Protein AF-A0A371DJZ5-F1 (afdb_monomer)

Sequence (238 aa):
MPSLKDRRRSEEARGRKRRREERAEDSERRGQDEREEATVYARWTGYGAQHERPGGRKVQAHVYATETKPTSPLEEGRRIRILAMPAARRVAPDASIDHYNLYDPHVRGEVIRIIKTNEGWARATVINECRGNAVGVIDLDFPFLLGVTVSRRDAESSRETTNRSEDTPEGADEWKGTPGGLPCGGPRCKLEPRIDEGMTSFRTTPKKRRGQTTRESGDGQAEEGIYQLHYWMKYEGY

Secondary structure (DSSP, 8-state):
---HHHHHHHHHHHHHHHHHHHHHHHHHHHHHHHHH-EEEEEEEEEEEEEEE-TTS-EEEEEEEE--SPPSS-B-TT-EEEEEEEPTT----TT--GGGG--EEEEEEEEEEEEEE-GGGEEEEEEEE--TTSS--EEEEEEE--BTTTB-HHHHTT------------TT-------S------STT--------S---------PPPTT-------TTSHHHHHHHHHHHHHHS--

Mean predicted aligned error: 14.03 Å

Structure (mmCIF, N/CA/C/O backbone):
data_AF-A0A371DJZ5-F1
#
_entry.id   AF-A0A371DJZ5-F1
#
loop_
_atom_site.group_PDB
_atom_site.id
_atom_site.type_symbol
_atom_site.label_atom_id
_atom_site.label_alt_id
_atom_site.label_comp_id
_atom_site.label_asym_id
_atom_site.label_entity_id
_atom_site.label_seq_id
_atom_site.pdbx_PDB_ins_code
_atom_site.Cartn_x
_atom_site.Cartn_y
_atom_site.Cartn_z
_atom_site.occupancy
_atom_site.B_iso_or_equiv
_atom_site.auth_seq_id
_atom_site.auth_comp_id
_atom_site.auth_asym_id
_atom_site.auth_atom_id
_atom_site.pdbx_PDB_model_num
ATOM 1 N N . MET A 1 1 ? -6.404 -10.758 61.986 1.00 74.62 1 MET A N 1
ATOM 2 C CA . MET A 1 1 ? -5.433 -9.902 61.268 1.00 74.62 1 MET A CA 1
ATOM 3 C C . MET A 1 1 ? -4.653 -10.790 60.307 1.00 74.62 1 MET A C 1
ATOM 5 O O . MET A 1 1 ? -4.041 -11.735 60.789 1.00 74.62 1 MET A O 1
ATOM 9 N N . PRO A 1 2 ? -4.730 -10.572 58.984 1.00 72.38 2 PRO A N 1
ATOM 10 C CA . PRO A 1 2 ? -3.958 -11.356 58.019 1.00 72.38 2 PRO A CA 1
ATOM 11 C C . PRO A 1 2 ? -2.453 -11.203 58.274 1.00 72.38 2 PRO A C 1
ATOM 13 O O . PRO A 1 2 ? -1.997 -10.110 58.619 1.00 72.38 2 PRO A O 1
ATOM 16 N N . SER A 1 3 ? -1.682 -12.277 58.088 1.00 89.25 3 SER A N 1
ATOM 17 C CA . SER A 1 3 ? -0.226 -12.242 58.241 1.00 89.25 3 SER A CA 1
ATOM 18 C C . SER A 1 3 ? 0.404 -11.326 57.187 1.00 89.25 3 SER A C 1
ATOM 20 O O . SER A 1 3 ? -0.076 -11.235 56.055 1.00 89.25 3 SER A O 1
ATOM 22 N N . LEU A 1 4 ? 1.531 -10.683 57.511 1.00 87.19 4 LEU A N 1
ATOM 23 C CA . LEU A 1 4 ? 2.344 -9.943 56.531 1.00 87.19 4 LEU A CA 1
ATOM 24 C C . LEU A 1 4 ? 2.696 -10.807 55.304 1.00 87.19 4 LEU A C 1
ATOM 26 O O . LEU A 1 4 ? 2.766 -10.296 54.186 1.00 87.19 4 LEU A O 1
ATOM 30 N N . LYS A 1 5 ? 2.848 -12.126 55.494 1.00 88.19 5 LYS A N 1
ATOM 31 C CA . LYS A 1 5 ? 3.077 -13.083 54.401 1.00 88.19 5 LYS A CA 1
ATOM 32 C C . LYS A 1 5 ? 1.864 -13.212 53.470 1.00 88.19 5 LYS A C 1
ATOM 34 O O . LYS A 1 5 ? 2.048 -13.311 52.257 1.00 88.19 5 LYS A O 1
ATOM 39 N N . ASP A 1 6 ? 0.649 -13.148 54.012 1.00 89.69 6 ASP A N 1
ATOM 40 C CA . ASP A 1 6 ? -0.592 -13.246 53.232 1.00 89.69 6 ASP A CA 1
ATOM 41 C C . ASP A 1 6 ? -0.819 -11.986 52.392 1.00 89.69 6 ASP A C 1
ATOM 43 O O . ASP A 1 6 ? -1.205 -12.075 51.224 1.00 89.69 6 ASP A O 1
ATOM 47 N N . ARG A 1 7 ? -0.500 -10.806 52.946 1.00 87.81 7 ARG A N 1
ATOM 48 C CA . ARG A 1 7 ? -0.585 -9.529 52.214 1.00 87.81 7 ARG A CA 1
ATOM 49 C C . ARG A 1 7 ? 0.370 -9.514 51.020 1.00 87.81 7 ARG A C 1
ATOM 51 O O . ARG A 1 7 ? -0.061 -9.215 49.909 1.00 87.81 7 ARG A O 1
ATOM 58 N N . ARG A 1 8 ? 1.620 -9.949 51.220 1.00 88.12 8 ARG A N 1
ATOM 59 C CA . ARG A 1 8 ? 2.628 -10.011 50.151 1.00 88.12 8 ARG A CA 1
ATOM 60 C C . ARG A 1 8 ? 2.241 -10.988 49.034 1.00 88.12 8 ARG A C 1
ATOM 62 O O . ARG A 1 8 ? 2.328 -10.635 47.862 1.00 88.12 8 ARG A O 1
ATOM 69 N N . ARG A 1 9 ? 1.733 -12.183 49.371 1.00 88.62 9 ARG A N 1
ATOM 70 C CA . ARG A 1 9 ? 1.222 -13.138 48.365 1.00 88.62 9 ARG A CA 1
ATOM 71 C C . ARG A 1 9 ? 0.036 -12.582 47.578 1.00 88.62 9 ARG A C 1
ATOM 73 O O . ARG A 1 9 ? -0.039 -12.789 46.369 1.00 88.62 9 ARG A O 1
ATOM 80 N N . SER A 1 10 ? -0.879 -11.874 48.241 1.00 89.81 10 SER A N 1
ATOM 81 C CA . SER A 1 10 ? -2.029 -11.252 47.577 1.00 89.81 10 SER A CA 1
ATOM 82 C C . SER A 1 10 ? -1.607 -10.146 46.603 1.00 89.81 10 SER A C 1
ATOM 84 O O . SER A 1 10 ? -2.168 -10.045 45.512 1.00 89.81 10 SER A O 1
ATOM 86 N N . GLU A 1 11 ? -0.629 -9.316 46.964 1.00 90.75 11 GLU A N 1
ATOM 87 C CA . GLU A 1 11 ? -0.106 -8.265 46.080 1.00 90.75 11 GLU A CA 1
ATOM 88 C C . GLU A 1 11 ? 0.631 -8.848 44.870 1.00 90.75 11 GLU A C 1
ATOM 90 O O . GLU A 1 11 ? 0.376 -8.437 43.737 1.00 90.75 11 GLU A O 1
ATOM 95 N N . GLU A 1 12 ? 1.464 -9.871 45.078 1.00 92.38 12 GLU A N 1
ATOM 96 C CA . GLU A 1 12 ? 2.155 -10.569 43.989 1.00 92.38 12 GLU A CA 1
ATOM 97 C C . GLU A 1 12 ? 1.168 -11.246 43.022 1.00 92.38 12 GLU A C 1
ATOM 99 O O . GLU A 1 12 ? 1.342 -11.170 41.802 1.00 92.38 12 GLU A O 1
ATOM 104 N N . ALA A 1 13 ? 0.095 -11.857 43.537 1.00 90.12 13 ALA A N 1
ATOM 105 C CA . ALA A 1 13 ? -0.954 -12.456 42.713 1.00 90.12 13 ALA A CA 1
ATOM 106 C C . ALA A 1 13 ? -1.704 -11.407 41.872 1.00 90.12 13 ALA A C 1
ATOM 108 O O . ALA A 1 13 ? -1.925 -11.620 40.677 1.00 90.12 13 ALA A O 1
ATOM 109 N N . ARG A 1 14 ? -2.039 -10.248 42.459 1.00 91.69 14 ARG A N 1
ATOM 110 C CA . ARG A 1 14 ? -2.674 -9.127 41.739 1.00 91.69 14 ARG A CA 1
ATOM 111 C C . ARG A 1 14 ? -1.756 -8.550 40.662 1.00 91.69 14 ARG A C 1
ATOM 113 O O . ARG A 1 14 ? -2.208 -8.325 39.542 1.00 91.69 14 ARG A O 1
ATOM 120 N N . GLY A 1 15 ? -0.468 -8.377 40.963 1.00 93.88 15 GLY A N 1
ATOM 121 C CA . GLY A 1 15 ? 0.520 -7.892 39.997 1.00 93.88 15 GLY A CA 1
ATOM 122 C C . GLY A 1 15 ? 0.702 -8.840 38.807 1.00 93.88 15 GLY A C 1
ATOM 123 O O . GLY A 1 15 ? 0.749 -8.395 37.661 1.00 93.88 15 GLY A O 1
ATOM 124 N N . ARG A 1 16 ? 0.742 -10.157 39.054 1.00 92.69 16 ARG A N 1
ATOM 125 C CA . ARG A 1 16 ? 0.807 -11.169 37.984 1.00 92.69 16 ARG A CA 1
ATOM 126 C C . ARG A 1 16 ? -0.455 -11.188 37.126 1.00 92.69 16 ARG A C 1
ATOM 128 O O . ARG A 1 16 ? -0.336 -11.302 35.909 1.00 92.69 16 ARG A O 1
ATOM 135 N N . LYS A 1 17 ? -1.638 -11.058 37.739 1.00 93.88 17 LYS A N 1
ATOM 136 C CA . LYS A 1 17 ? -2.914 -10.993 37.014 1.00 93.88 17 LYS A CA 1
ATOM 137 C C . LYS A 1 17 ? -2.951 -9.789 36.069 1.00 93.88 17 LYS A C 1
ATOM 139 O O . LYS A 1 17 ? -3.144 -9.985 34.875 1.00 93.88 17 LYS A O 1
ATOM 144 N N . ARG A 1 18 ? -2.628 -8.593 36.571 1.00 93.50 18 ARG A N 1
ATOM 145 C CA . ARG A 1 18 ? -2.614 -7.358 35.772 1.00 93.50 18 ARG A CA 1
ATOM 146 C C . ARG A 1 18 ? -1.658 -7.434 34.576 1.00 93.50 18 ARG A C 1
ATOM 148 O O . ARG A 1 18 ? -2.049 -7.130 33.460 1.00 93.50 18 ARG A O 1
ATOM 155 N N . ARG A 1 19 ? -0.430 -7.933 34.776 1.00 94.69 19 ARG A N 1
ATOM 156 C CA . ARG A 1 19 ? 0.536 -8.122 33.672 1.00 94.69 19 ARG A CA 1
ATOM 157 C C . ARG A 1 19 ? 0.059 -9.123 32.617 1.00 94.69 19 ARG A C 1
ATOM 159 O O . ARG A 1 19 ? 0.465 -9.028 31.462 1.00 94.69 19 ARG A O 1
ATOM 166 N N . ARG A 1 20 ? -0.734 -10.127 33.010 1.00 91.75 20 ARG A N 1
ATOM 167 C CA . ARG A 1 20 ? -1.299 -11.111 32.079 1.00 91.75 20 ARG A CA 1
ATOM 168 C C . ARG A 1 20 ? -2.438 -10.505 31.261 1.00 91.75 20 ARG A C 1
ATOM 170 O O . ARG A 1 20 ? -2.494 -10.776 30.070 1.00 91.75 20 ARG A O 1
ATOM 177 N N . GLU A 1 21 ? -3.286 -9.692 31.887 1.00 91.94 21 GLU A N 1
ATOM 178 C CA . GLU A 1 21 ? -4.360 -8.944 31.219 1.00 91.94 21 GLU A CA 1
ATOM 179 C C . GLU A 1 21 ? -3.779 -7.928 30.222 1.00 91.94 21 GLU A C 1
ATOM 181 O O . GLU A 1 21 ? -4.109 -7.995 29.045 1.00 91.94 21 GLU A O 1
ATOM 186 N N . GLU A 1 22 ? -2.791 -7.120 30.626 1.00 91.62 22 GLU A N 1
ATOM 187 C CA . GLU A 1 22 ? -2.114 -6.158 29.733 1.00 91.62 22 GLU A CA 1
ATOM 188 C C . GLU A 1 22 ? -1.452 -6.842 28.518 1.00 91.62 22 GLU A C 1
ATOM 190 O O . GLU A 1 22 ? -1.511 -6.339 27.398 1.00 91.62 22 GLU A O 1
ATOM 195 N N . ARG A 1 23 ? -0.842 -8.025 28.705 1.00 87.56 23 ARG A N 1
ATOM 196 C CA . ARG A 1 23 ? -0.280 -8.808 27.587 1.00 87.56 23 ARG A CA 1
ATOM 197 C C . ARG A 1 23 ? -1.349 -9.399 26.669 1.00 87.56 23 ARG A C 1
ATOM 199 O O . ARG A 1 23 ? -1.080 -9.552 25.481 1.00 87.56 23 ARG A O 1
ATOM 206 N N . ALA A 1 24 ? -2.505 -9.783 27.208 1.00 80.69 24 ALA A N 1
ATOM 207 C CA . ALA A 1 24 ? -3.609 -10.302 26.406 1.00 80.69 24 ALA A CA 1
ATOM 208 C C . ALA A 1 24 ? -4.203 -9.190 25.534 1.00 80.69 24 ALA A C 1
ATOM 210 O O . ALA A 1 24 ? -4.342 -9.384 24.331 1.00 80.69 24 ALA A O 1
ATOM 211 N N . GLU A 1 25 ? -4.424 -8.005 26.107 1.00 84.62 25 GLU A N 1
ATOM 212 C CA . GLU A 1 25 ? -4.910 -6.828 25.378 1.00 84.62 25 GLU A CA 1
ATOM 213 C C . GLU A 1 25 ? -3.932 -6.380 24.277 1.00 84.62 25 GLU A C 1
ATOM 215 O O . GLU A 1 25 ? -4.356 -6.105 23.155 1.00 84.62 25 GLU A O 1
ATOM 220 N N . ASP A 1 26 ? -2.618 -6.357 24.546 1.00 75.75 26 ASP A N 1
ATOM 221 C CA . ASP A 1 26 ? -1.607 -6.047 23.518 1.00 75.75 26 ASP A CA 1
ATOM 222 C C . ASP A 1 26 ? -1.590 -7.105 22.398 1.00 75.75 26 ASP A C 1
ATOM 224 O O . ASP A 1 26 ? -1.467 -6.777 21.219 1.00 75.75 26 ASP A O 1
ATOM 228 N N . SER A 1 27 ? -1.770 -8.385 22.738 1.00 72.38 27 SER A N 1
ATOM 229 C CA . SER A 1 27 ? -1.855 -9.462 21.745 1.00 72.38 27 SER A CA 1
ATOM 230 C C . SER A 1 27 ? -3.118 -9.368 20.883 1.00 72.38 27 SER A C 1
ATOM 232 O O . SER A 1 27 ? -3.048 -9.633 19.684 1.00 72.38 27 SER A O 1
ATOM 234 N N . GLU A 1 28 ? -4.261 -9.007 21.468 1.00 68.81 28 GLU A N 1
ATOM 235 C CA . GLU A 1 28 ? -5.519 -8.818 20.738 1.00 68.81 28 GLU A CA 1
ATOM 236 C C . GLU A 1 28 ? -5.446 -7.606 19.806 1.00 68.81 28 GLU A C 1
ATOM 238 O O . GLU A 1 28 ? -5.824 -7.719 18.640 1.00 68.81 28 GLU A O 1
ATOM 243 N N . ARG A 1 29 ? -4.864 -6.491 20.271 1.00 67.38 29 ARG A N 1
ATOM 244 C CA . ARG A 1 29 ? -4.591 -5.312 19.435 1.00 67.38 29 ARG A CA 1
ATOM 245 C C . ARG A 1 29 ? -3.679 -5.647 18.258 1.00 67.38 29 ARG A C 1
ATOM 247 O O . ARG A 1 29 ? -4.028 -5.363 17.120 1.00 67.38 29 ARG A O 1
ATOM 254 N N . ARG A 1 30 ? -2.567 -6.352 18.495 1.00 59.31 30 ARG A N 1
ATOM 255 C CA . ARG A 1 30 ? -1.665 -6.794 17.411 1.00 59.31 30 ARG A CA 1
ATOM 256 C C . ARG A 1 30 ? -2.346 -7.724 16.405 1.00 59.31 30 ARG A C 1
ATOM 258 O O . ARG A 1 30 ? -2.001 -7.686 15.227 1.00 59.31 30 ARG A O 1
ATOM 265 N N . GLY A 1 31 ? -3.281 -8.559 16.860 1.00 58.78 31 GLY A N 1
ATOM 266 C CA . GLY A 1 31 ? -4.069 -9.437 15.995 1.00 58.78 31 GLY A CA 1
ATOM 267 C C . GLY A 1 31 ? -5.124 -8.695 15.168 1.00 58.78 31 GLY A C 1
ATOM 268 O O . GLY A 1 31 ? -5.447 -9.139 14.066 1.00 58.78 31 GLY A O 1
ATOM 269 N N . GLN A 1 32 ? -5.643 -7.568 15.667 1.00 59.16 32 GLN A N 1
ATOM 270 C CA . GLN A 1 32 ? -6.504 -6.663 14.899 1.00 59.16 32 GLN A CA 1
ATOM 271 C C . GLN A 1 32 ? -5.691 -5.883 13.859 1.00 59.16 32 GLN A C 1
ATOM 273 O O . GLN A 1 32 ? -6.060 -5.913 12.689 1.00 59.16 32 GLN A O 1
ATOM 278 N N . ASP A 1 33 ? -4.523 -5.348 14.224 1.00 56.41 33 ASP A N 1
ATOM 279 C CA . ASP A 1 33 ? -3.623 -4.642 13.297 1.00 56.41 33 ASP A CA 1
ATOM 280 C C . ASP A 1 33 ? -3.183 -5.514 12.101 1.00 56.41 33 ASP A C 1
ATOM 282 O O . ASP A 1 33 ? -3.015 -5.022 10.987 1.00 56.41 33 ASP A O 1
ATOM 286 N N . GLU A 1 34 ? -2.992 -6.827 12.293 1.00 54.34 34 GLU A N 1
ATOM 287 C CA . GLU A 1 34 ? -2.676 -7.758 11.191 1.00 54.34 34 GLU A CA 1
ATOM 288 C C . GLU A 1 34 ? -3.868 -8.035 10.265 1.00 54.34 34 GLU A C 1
ATOM 290 O O . GLU A 1 34 ? -3.670 -8.386 9.104 1.00 54.34 34 GLU A O 1
ATOM 295 N N . ARG A 1 35 ? -5.101 -7.858 10.749 1.00 57.09 35 ARG A N 1
ATOM 296 C CA . ARG A 1 35 ? -6.320 -7.933 9.927 1.00 57.09 35 ARG A CA 1
ATOM 297 C C . ARG A 1 35 ? -6.632 -6.609 9.221 1.00 57.09 35 ARG A C 1
ATOM 299 O O . ARG A 1 35 ? -7.492 -6.588 8.344 1.00 57.09 35 ARG A O 1
ATOM 306 N N . GLU A 1 36 ? -5.932 -5.534 9.579 1.00 75.12 36 GLU A N 1
ATOM 307 C CA . GLU A 1 36 ? -6.097 -4.193 9.009 1.00 75.12 36 GLU A CA 1
ATOM 308 C C . GLU A 1 36 ? -5.111 -3.872 7.873 1.00 75.12 36 GLU A C 1
ATOM 310 O O . GLU A 1 36 ? -5.308 -2.877 7.170 1.00 75.12 36 GLU A O 1
ATOM 315 N N . GLU A 1 37 ? -4.085 -4.704 7.645 1.00 92.50 37 GLU A N 1
ATOM 316 C CA . GLU A 1 37 ? -3.160 -4.536 6.516 1.00 92.50 37 GLU A CA 1
ATOM 317 C C . GLU A 1 37 ? -3.837 -4.954 5.199 1.00 92.50 37 GLU A C 1
ATOM 319 O O . GLU A 1 37 ? -4.167 -6.124 4.985 1.00 92.50 37 GLU A O 1
ATOM 324 N N . ALA A 1 38 ? -4.028 -4.007 4.278 1.00 95.06 38 ALA A N 1
ATOM 325 C CA . ALA A 1 38 ? -4.549 -4.319 2.951 1.00 95.06 38 ALA A CA 1
ATOM 326 C C . ALA A 1 38 ? -3.426 -4.843 2.042 1.00 95.06 38 ALA A C 1
ATOM 328 O O . ALA A 1 38 ? -2.386 -4.208 1.873 1.00 95.06 38 ALA A O 1
ATOM 329 N N . THR A 1 39 ? -3.636 -5.994 1.408 1.00 95.44 39 THR A N 1
ATOM 330 C CA . THR A 1 39 ? -2.725 -6.500 0.378 1.00 95.44 39 THR A CA 1
ATOM 331 C C . THR A 1 39 ? -3.154 -5.970 -0.984 1.00 95.44 39 THR A C 1
ATOM 333 O O . THR A 1 39 ? -4.321 -6.085 -1.368 1.00 95.44 39 THR A O 1
ATOM 336 N N . VAL A 1 40 ? -2.199 -5.396 -1.713 1.00 95.81 40 VAL A N 1
ATOM 337 C CA . VAL A 1 40 ? -2.386 -4.855 -3.059 1.00 95.81 40 VAL A CA 1
ATOM 338 C C . VAL A 1 40 ? -1.489 -5.611 -4.030 1.00 95.81 40 VAL A C 1
ATOM 340 O O . VAL A 1 40 ? -0.272 -5.654 -3.853 1.00 95.81 40 VAL A O 1
ATOM 343 N N . TYR A 1 41 ? -2.076 -6.170 -5.083 1.00 93.81 41 TYR A N 1
ATOM 344 C CA . TYR A 1 41 ? -1.330 -6.786 -6.176 1.00 93.81 41 TYR A CA 1
ATOM 345 C C . TYR A 1 41 ? -1.099 -5.736 -7.251 1.00 93.81 41 TYR A C 1
ATOM 347 O O . TYR A 1 41 ? -2.056 -5.277 -7.864 1.00 93.81 41 TYR A O 1
ATOM 355 N N . ALA A 1 42 ? 0.136 -5.301 -7.469 1.00 94.25 42 ALA A N 1
ATOM 356 C CA . ALA A 1 42 ? 0.409 -4.176 -8.364 1.00 94.25 42 ALA A CA 1
ATOM 357 C C . ALA A 1 42 ? 1.619 -4.437 -9.254 1.00 94.25 42 ALA A C 1
ATOM 359 O O . ALA A 1 42 ? 2.572 -5.091 -8.848 1.00 94.25 42 ALA A O 1
ATOM 360 N N . ARG A 1 43 ? 1.616 -3.902 -10.471 1.00 93.12 43 ARG A N 1
ATOM 361 C CA . ARG A 1 43 ? 2.802 -3.889 -11.333 1.00 93.12 43 ARG A CA 1
ATOM 362 C C . ARG A 1 43 ? 3.593 -2.615 -11.081 1.00 93.12 43 ARG A C 1
ATOM 364 O O . ARG A 1 43 ? 3.004 -1.550 -10.932 1.00 93.12 43 ARG A O 1
ATOM 371 N N . TRP A 1 44 ? 4.914 -2.708 -11.057 1.00 92.88 44 TRP A N 1
ATOM 372 C CA . TRP A 1 44 ? 5.758 -1.517 -11.096 1.00 92.88 44 TRP A CA 1
ATOM 373 C C . TRP A 1 44 ? 5.716 -0.914 -12.503 1.00 92.88 44 TRP A C 1
ATOM 375 O O . TRP A 1 44 ? 5.867 -1.641 -13.486 1.00 92.88 44 TRP A O 1
ATOM 385 N N . THR A 1 45 ? 5.492 0.393 -12.602 1.00 91.19 45 THR A N 1
ATOM 386 C CA . THR A 1 45 ? 5.381 1.111 -13.883 1.00 91.19 45 THR A CA 1
ATOM 387 C C . THR A 1 45 ? 6.540 2.069 -14.130 1.00 91.19 45 THR A C 1
ATOM 389 O O . THR A 1 45 ? 6.755 2.472 -15.269 1.00 91.19 45 THR A O 1
ATOM 392 N N . GLY A 1 46 ? 7.316 2.406 -13.098 1.00 92.50 46 GLY A N 1
ATOM 393 C CA . GLY A 1 46 ? 8.496 3.248 -13.237 1.00 92.50 46 GLY A CA 1
ATOM 394 C C . GLY A 1 46 ? 8.787 4.087 -12.000 1.00 92.50 46 GLY A C 1
ATOM 395 O O . GLY A 1 46 ? 8.459 3.726 -10.866 1.00 92.50 46 GLY A O 1
ATOM 396 N N . TYR A 1 47 ? 9.425 5.228 -12.226 1.00 92.69 47 TYR A N 1
ATOM 397 C CA . TYR A 1 47 ? 9.765 6.184 -11.182 1.00 92.69 47 TYR A CA 1
ATOM 398 C C . TYR A 1 47 ? 8.867 7.416 -11.256 1.00 92.69 47 TYR A C 1
ATOM 400 O O . TYR A 1 47 ? 8.560 7.914 -12.335 1.00 92.69 47 TYR A O 1
ATOM 408 N N . GLY A 1 48 ? 8.453 7.900 -10.091 1.00 91.00 48 GLY A N 1
ATOM 409 C CA . GLY A 1 48 ? 7.552 9.031 -9.934 1.00 91.00 48 GLY A CA 1
ATOM 410 C C . GLY A 1 48 ? 8.290 10.317 -9.587 1.00 91.00 48 GLY A C 1
ATOM 411 O O . GLY A 1 48 ? 9.517 10.417 -9.676 1.00 91.00 48 GLY A O 1
ATOM 412 N N . ALA A 1 49 ? 7.512 11.304 -9.144 1.00 88.06 49 ALA A N 1
ATOM 413 C CA . ALA A 1 49 ? 8.044 12.569 -8.659 1.00 88.06 49 ALA A CA 1
ATOM 414 C C . ALA A 1 49 ? 8.958 12.363 -7.438 1.00 88.06 49 ALA A C 1
ATOM 416 O O . ALA A 1 49 ? 8.891 11.351 -6.733 1.00 88.06 49 ALA A O 1
ATOM 417 N N . GLN A 1 50 ? 9.819 13.346 -7.178 1.00 88.31 50 GLN A N 1
ATOM 418 C CA . GLN A 1 50 ? 10.556 13.392 -5.922 1.00 88.31 50 GLN A CA 1
ATOM 419 C C . GLN A 1 50 ? 9.599 13.741 -4.781 1.00 88.31 50 GLN A C 1
ATOM 421 O O . GLN A 1 50 ? 8.817 14.683 -4.880 1.00 88.31 50 GLN A O 1
ATOM 426 N N . HIS A 1 51 ? 9.708 13.002 -3.683 1.00 84.62 51 HIS A N 1
ATOM 427 C CA . HIS A 1 51 ? 8.989 13.247 -2.440 1.00 84.62 51 HIS A CA 1
ATOM 428 C C . HIS A 1 51 ? 9.976 13.581 -1.329 1.00 84.62 51 HIS A C 1
ATOM 430 O O . HIS A 1 51 ? 11.089 13.054 -1.287 1.00 84.62 51 HIS A O 1
ATOM 436 N N . GLU A 1 52 ? 9.571 14.444 -0.408 1.00 81.88 52 GLU A N 1
ATOM 437 C CA . GLU A 1 52 ? 10.355 14.774 0.778 1.00 81.88 52 GLU A CA 1
ATOM 438 C C . GLU A 1 52 ? 9.910 13.879 1.938 1.00 81.88 52 GLU A C 1
ATOM 440 O O . GLU A 1 52 ? 8.744 13.890 2.332 1.00 81.88 52 GLU A O 1
ATOM 445 N N . ARG A 1 53 ? 10.822 13.057 2.473 1.00 73.88 53 ARG A N 1
ATOM 446 C CA . ARG A 1 53 ? 10.524 12.264 3.675 1.00 73.88 53 ARG A CA 1
ATOM 447 C C . ARG A 1 53 ? 10.479 13.162 4.919 1.00 73.88 53 ARG A C 1
ATOM 449 O O . ARG A 1 53 ? 11.167 14.186 4.945 1.00 73.88 53 ARG A O 1
ATOM 456 N N . PRO A 1 54 ? 9.808 12.726 6.003 1.00 66.94 54 PRO A N 1
ATOM 457 C CA . PRO A 1 54 ? 10.036 13.292 7.331 1.00 66.94 54 PRO A CA 1
ATOM 458 C C . PRO A 1 54 ? 11.545 13.300 7.639 1.00 66.94 54 PRO A C 1
ATOM 460 O O . PRO A 1 54 ? 12.181 12.246 7.663 1.00 66.94 54 PRO A O 1
ATOM 463 N N . GLY A 1 55 ? 12.132 14.492 7.781 1.00 77.56 55 GLY A N 1
ATOM 464 C CA . GLY A 1 55 ? 13.585 14.695 7.888 1.00 77.56 55 GLY A CA 1
ATOM 465 C C . GLY A 1 55 ? 14.254 15.350 6.670 1.00 77.56 55 GLY A C 1
ATOM 466 O O . GLY A 1 55 ? 15.474 15.480 6.654 1.00 77.56 55 GLY A O 1
ATOM 467 N N . GLY A 1 56 ? 13.493 15.758 5.651 1.00 81.69 56 GLY A N 1
ATOM 468 C CA . GLY A 1 56 ? 13.964 16.630 4.566 1.00 81.69 56 GLY A CA 1
ATOM 469 C C . GLY A 1 56 ? 14.711 15.936 3.427 1.00 81.69 56 GLY A C 1
ATOM 470 O O . GLY A 1 56 ? 15.102 16.561 2.440 1.00 81.69 56 GLY A O 1
ATOM 471 N N . ARG A 1 57 ? 14.922 14.618 3.518 1.00 83.00 57 ARG A N 1
ATOM 472 C CA . ARG A 1 57 ? 15.590 13.863 2.454 1.00 83.00 57 ARG A CA 1
ATOM 473 C C . ARG A 1 57 ? 14.635 13.664 1.280 1.00 83.00 57 ARG A C 1
ATOM 475 O O . ARG A 1 57 ? 13.635 12.956 1.407 1.00 83.00 57 ARG A O 1
ATOM 482 N N . LYS A 1 58 ? 14.999 14.223 0.123 1.00 84.94 58 LYS A N 1
ATOM 483 C CA . LYS A 1 58 ? 14.333 13.945 -1.153 1.00 84.94 58 LYS A CA 1
ATOM 484 C C . LYS A 1 58 ? 14.587 12.499 -1.574 1.00 84.94 58 LYS A C 1
ATOM 486 O O . LYS A 1 58 ? 15.730 12.037 -1.580 1.00 84.94 58 LYS A O 1
ATOM 491 N N . VAL A 1 59 ? 13.522 11.788 -1.915 1.00 86.31 59 VAL A N 1
ATOM 492 C CA . VAL A 1 59 ? 13.556 10.420 -2.434 1.00 86.31 59 VAL A CA 1
ATOM 493 C C . VAL A 1 59 ? 12.683 10.324 -3.674 1.00 86.31 59 VAL A C 1
ATOM 495 O O . VAL A 1 59 ? 11.622 10.937 -3.742 1.00 86.31 59 VAL A O 1
ATOM 498 N N . GLN A 1 60 ? 13.126 9.561 -4.666 1.00 86.69 60 GLN A N 1
ATOM 499 C CA . GLN A 1 60 ? 12.319 9.282 -5.848 1.00 86.69 60 GLN A CA 1
ATOM 500 C C . GLN A 1 60 ? 11.254 8.241 -5.493 1.00 86.69 60 GLN A C 1
ATOM 502 O O . GLN A 1 60 ? 11.586 7.203 -4.910 1.00 86.69 60 GLN A O 1
ATOM 507 N N . ALA A 1 61 ? 9.984 8.518 -5.802 1.00 91.81 61 ALA A N 1
ATOM 508 C CA . ALA A 1 61 ? 8.940 7.523 -5.595 1.00 91.81 61 ALA A CA 1
ATOM 509 C C . ALA A 1 61 ? 9.049 6.392 -6.616 1.00 91.81 61 ALA A C 1
ATOM 511 O O . ALA A 1 61 ? 9.364 6.622 -7.783 1.00 91.81 61 ALA A O 1
ATOM 512 N N . HIS A 1 62 ? 8.744 5.170 -6.189 1.00 94.62 62 HIS A N 1
ATOM 513 C CA . HIS A 1 62 ? 8.417 4.104 -7.132 1.00 94.62 62 HIS A CA 1
ATOM 514 C C . HIS A 1 62 ? 6.930 4.192 -7.457 1.00 94.62 62 HIS A C 1
ATOM 516 O O . HIS A 1 62 ? 6.117 4.343 -6.547 1.00 94.62 62 HIS A O 1
ATOM 522 N N . VAL A 1 63 ? 6.581 4.086 -8.736 1.00 95.44 63 VAL A N 1
ATOM 523 C CA . VAL A 1 63 ? 5.185 4.068 -9.170 1.00 95.44 63 VAL A CA 1
ATOM 524 C C . VAL A 1 63 ? 4.764 2.631 -9.399 1.00 95.44 63 VAL A C 1
ATOM 526 O O . VAL A 1 63 ? 5.433 1.870 -10.103 1.00 95.44 63 VAL A O 1
ATOM 529 N N . TYR A 1 64 ? 3.657 2.262 -8.775 1.00 95.69 64 TYR A N 1
ATOM 530 C CA . TYR A 1 64 ? 2.976 1.002 -8.996 1.00 95.69 64 TYR A CA 1
ATOM 531 C C . TYR A 1 64 ? 1.574 1.288 -9.514 1.00 95.69 64 TYR A C 1
ATOM 533 O O . TYR A 1 64 ? 0.967 2.282 -9.138 1.00 95.69 64 TYR A O 1
ATOM 541 N N . ALA A 1 65 ? 1.045 0.400 -10.344 1.00 94.31 65 ALA A N 1
ATOM 542 C CA . ALA A 1 65 ? -0.329 0.467 -10.815 1.00 94.31 65 ALA A CA 1
ATOM 543 C C . ALA A 1 65 ? -1.028 -0.872 -10.595 1.00 94.31 65 ALA A C 1
ATOM 545 O O . ALA A 1 65 ? -0.428 -1.939 -10.761 1.00 94.31 65 ALA A O 1
ATOM 546 N N . THR A 1 66 ? -2.307 -0.830 -10.250 1.00 93.75 66 THR A N 1
ATOM 547 C CA . THR A 1 66 ? -3.149 -2.016 -10.126 1.00 93.75 66 THR A CA 1
ATOM 548 C C . THR A 1 66 ? -4.530 -1.764 -10.701 1.00 93.75 66 THR A C 1
ATOM 550 O O . THR A 1 66 ? -5.093 -0.695 -10.527 1.00 93.75 66 THR A O 1
ATOM 553 N N . GLU A 1 67 ? -5.083 -2.774 -11.360 1.00 91.31 67 GLU A N 1
ATOM 554 C CA . GLU A 1 67 ? -6.502 -2.838 -11.739 1.00 91.31 67 GLU A CA 1
ATOM 555 C C . GLU A 1 67 ? -7.263 -3.830 -10.848 1.00 91.31 67 GLU A C 1
ATOM 557 O O . GLU A 1 67 ? -8.483 -3.958 -10.926 1.00 91.31 67 GLU A O 1
ATOM 562 N N . THR A 1 68 ? -6.542 -4.546 -9.980 1.00 90.50 68 THR A N 1
ATOM 563 C CA . THR A 1 68 ? -7.121 -5.549 -9.091 1.00 90.50 68 THR A CA 1
ATOM 564 C C . THR A 1 68 ? -7.625 -4.899 -7.814 1.00 90.50 68 THR A C 1
ATOM 566 O O . THR A 1 68 ? -7.017 -3.972 -7.275 1.00 90.50 68 THR A O 1
ATOM 569 N N . LYS A 1 69 ? -8.733 -5.424 -7.293 1.00 94.25 69 LYS A N 1
ATOM 570 C CA . LYS A 1 69 ? -9.271 -4.994 -6.008 1.00 94.25 69 LYS A CA 1
ATOM 571 C C . LYS A 1 69 ? -8.282 -5.351 -4.879 1.00 94.25 69 LYS A C 1
ATOM 573 O O . LYS A 1 69 ? -7.919 -6.523 -4.762 1.00 94.25 69 LYS A O 1
ATOM 578 N N . PRO A 1 70 ? -7.898 -4.395 -4.013 1.00 95.50 70 PRO A N 1
ATOM 579 C CA . PRO A 1 70 ? -7.190 -4.698 -2.771 1.00 95.50 70 PRO A CA 1
ATOM 580 C C . PRO A 1 70 ? -7.989 -5.655 -1.873 1.00 95.50 70 PRO A C 1
ATOM 582 O O . PRO A 1 70 ? -9.219 -5.709 -1.945 1.00 95.50 70 PRO A O 1
ATOM 585 N N . THR A 1 71 ? -7.326 -6.372 -0.962 1.00 94.69 71 THR A N 1
ATOM 586 C CA . THR A 1 71 ? -8.041 -7.264 -0.021 1.00 94.69 71 THR A CA 1
ATOM 587 C C . THR A 1 71 ? -9.028 -6.514 0.878 1.00 94.69 71 THR A C 1
ATOM 589 O O . THR A 1 71 ? -10.058 -7.072 1.249 1.00 94.69 71 THR A O 1
ATOM 592 N N . SER A 1 72 ? -8.743 -5.239 1.158 1.00 94.44 72 SER A N 1
ATOM 593 C CA . SER A 1 72 ? -9.601 -4.304 1.891 1.00 94.44 72 SER A CA 1
ATOM 594 C C . SER A 1 72 ? -9.525 -2.916 1.241 1.00 94.44 72 SER A C 1
ATOM 596 O O . SER A 1 72 ? -8.439 -2.545 0.793 1.00 94.44 72 SER A O 1
ATOM 598 N N . PRO A 1 73 ? -10.619 -2.126 1.200 1.00 95.62 73 PRO A N 1
ATOM 599 C CA . PRO A 1 73 ? -10.577 -0.763 0.673 1.00 95.62 73 PRO A CA 1
ATOM 600 C C . PRO A 1 73 ? -9.504 0.092 1.362 1.00 95.62 73 PRO A C 1
ATOM 602 O O . PRO A 1 73 ? -9.312 0.007 2.580 1.00 95.62 73 PRO A O 1
ATOM 605 N N . LEU A 1 74 ? -8.817 0.910 0.569 1.00 95.69 74 LEU A N 1
ATOM 606 C CA . LEU A 1 74 ? -7.752 1.792 1.023 1.00 95.69 74 LEU A CA 1
ATOM 607 C C . LEU A 1 74 ? -8.330 3.020 1.727 1.00 95.69 74 LEU A C 1
ATOM 609 O O . LEU A 1 74 ? -9.363 3.552 1.318 1.00 95.69 74 LEU A O 1
ATOM 613 N N . GLU A 1 75 ? -7.636 3.461 2.768 1.00 94.75 75 GLU A N 1
ATOM 614 C CA . GLU A 1 75 ? -7.882 4.730 3.450 1.00 94.75 75 GLU A CA 1
ATOM 615 C C . GLU A 1 75 ? -6.568 5.328 3.961 1.00 94.75 75 GLU A C 1
ATOM 617 O O . GLU A 1 75 ? -5.594 4.599 4.151 1.00 94.75 75 GLU A O 1
ATOM 622 N N . GLU A 1 76 ? -6.516 6.641 4.152 1.00 94.31 76 GLU A N 1
ATOM 623 C CA . GLU A 1 76 ? -5.420 7.330 4.820 1.00 94.31 76 GLU A CA 1
ATOM 624 C C . GLU A 1 76 ? -5.248 6.768 6.241 1.00 94.31 76 GLU A C 1
ATOM 626 O O . GLU A 1 76 ? -6.211 6.488 6.954 1.00 94.31 76 GLU A O 1
ATOM 631 N N . GLY A 1 77 ? -4.003 6.524 6.638 1.00 92.69 77 GLY A N 1
ATOM 632 C CA . GLY A 1 77 ? -3.655 5.793 7.855 1.00 92.69 77 GLY A CA 1
ATOM 633 C C . GLY A 1 77 ? -3.686 4.268 7.713 1.00 92.69 77 GLY A C 1
ATOM 634 O O . GLY A 1 77 ? -3.153 3.564 8.572 1.00 92.69 77 GLY A O 1
ATOM 635 N N . ARG A 1 78 ? -4.257 3.705 6.634 1.00 93.56 78 ARG A N 1
ATOM 636 C CA . ARG A 1 78 ? -4.241 2.249 6.428 1.00 93.56 78 ARG A CA 1
ATOM 637 C C . ARG A 1 78 ? -2.840 1.777 6.072 1.00 93.56 78 ARG A C 1
ATOM 639 O O . ARG A 1 78 ? -2.206 2.277 5.140 1.00 93.56 78 ARG A O 1
ATOM 646 N N . ARG A 1 79 ? -2.399 0.722 6.756 1.00 95.56 79 ARG A N 1
ATOM 647 C CA . ARG A 1 79 ? -1.233 -0.055 6.344 1.00 95.56 79 ARG A CA 1
ATOM 648 C C . ARG A 1 79 ? -1.547 -0.924 5.140 1.00 95.56 79 ARG A C 1
ATOM 650 O O . ARG A 1 79 ? -2.603 -1.550 5.061 1.00 95.56 79 ARG A O 1
ATOM 657 N N . ILE A 1 80 ? -0.598 -0.990 4.219 1.00 95.94 80 ILE A N 1
ATOM 658 C CA . ILE A 1 80 ? -0.673 -1.832 3.039 1.00 95.94 80 ILE A CA 1
ATOM 659 C C . ILE A 1 80 ? 0.600 -2.646 2.858 1.00 95.94 80 ILE A C 1
ATOM 661 O O . ILE A 1 80 ? 1.696 -2.228 3.241 1.00 95.94 80 ILE A O 1
ATOM 665 N N . ARG A 1 81 ? 0.453 -3.768 2.162 1.00 95.81 81 ARG A N 1
ATOM 666 C CA . ARG A 1 81 ? 1.550 -4.555 1.605 1.00 95.81 81 ARG A CA 1
ATOM 667 C C . ARG A 1 81 ? 1.362 -4.681 0.104 1.00 95.81 81 ARG A C 1
ATOM 669 O O . ARG A 1 81 ? 0.309 -5.124 -0.349 1.00 95.81 81 ARG A O 1
ATOM 676 N N . ILE A 1 82 ? 2.394 -4.338 -0.663 1.00 95.19 82 ILE A N 1
ATOM 677 C CA . ILE A 1 82 ? 2.380 -4.552 -2.113 1.00 95.19 82 ILE A CA 1
ATOM 678 C C . ILE A 1 82 ? 2.999 -5.912 -2.423 1.00 95.19 82 ILE A C 1
ATOM 680 O O . ILE A 1 82 ? 4.100 -6.218 -1.970 1.00 95.19 82 ILE A O 1
ATOM 684 N N . LEU A 1 83 ? 2.294 -6.705 -3.222 1.00 94.12 83 LEU A N 1
ATOM 685 C CA . LEU A 1 83 ? 2.821 -7.878 -3.907 1.00 94.12 83 LEU A CA 1
ATOM 686 C C . LEU A 1 83 ? 2.952 -7.530 -5.385 1.00 94.12 83 LEU A C 1
ATOM 688 O O . LEU A 1 83 ? 1.972 -7.191 -6.050 1.00 94.12 83 LEU A O 1
ATOM 692 N N . ALA A 1 84 ? 4.182 -7.553 -5.883 1.00 91.94 84 ALA A N 1
ATOM 693 C CA . ALA A 1 84 ? 4.477 -7.077 -7.215 1.00 91.94 84 ALA A CA 1
ATOM 694 C C . ALA A 1 84 ? 4.171 -8.145 -8.274 1.00 91.94 84 ALA A C 1
ATOM 696 O O . ALA A 1 84 ? 4.536 -9.316 -8.130 1.00 91.94 84 ALA A O 1
ATOM 697 N N . MET A 1 85 ? 3.501 -7.719 -9.343 1.00 88.94 85 MET A N 1
ATOM 698 C CA . MET A 1 85 ? 3.231 -8.515 -10.537 1.00 88.94 85 MET A CA 1
ATOM 699 C C . MET A 1 85 ? 4.310 -8.257 -11.600 1.00 88.94 85 MET A C 1
ATOM 701 O O . MET A 1 85 ? 4.705 -7.102 -11.796 1.00 88.94 85 MET A O 1
ATOM 705 N N . PRO A 1 86 ? 4.771 -9.287 -12.329 1.00 82.56 86 PRO A N 1
ATOM 706 C CA . PRO A 1 86 ? 5.658 -9.104 -13.471 1.00 82.56 86 PRO A CA 1
ATOM 707 C C . PRO A 1 86 ? 4.974 -8.278 -14.568 1.00 82.56 86 PRO A C 1
ATOM 709 O O . PRO A 1 86 ? 3.814 -8.517 -14.897 1.00 82.56 86 PRO A O 1
ATOM 712 N N . ALA A 1 87 ? 5.705 -7.347 -15.186 1.00 72.88 87 ALA A N 1
ATOM 713 C CA . ALA A 1 87 ? 5.161 -6.457 -16.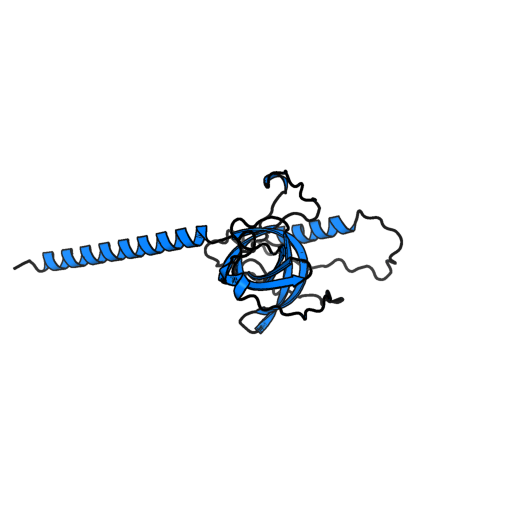217 1.00 72.88 87 ALA A CA 1
ATOM 714 C C . ALA A 1 87 ? 4.641 -7.195 -17.472 1.00 72.88 87 ALA A C 1
ATOM 716 O O . ALA A 1 87 ? 3.728 -6.712 -18.134 1.00 72.88 87 ALA A O 1
ATOM 717 N N . ALA A 1 88 ? 5.195 -8.375 -17.774 1.00 66.12 88 ALA A N 1
ATOM 718 C CA . ALA A 1 88 ? 4.999 -9.092 -19.036 1.00 66.12 88 ALA A CA 1
ATOM 719 C C . ALA A 1 88 ? 3.699 -9.918 -19.136 1.00 66.12 88 ALA A C 1
ATOM 721 O O . ALA A 1 88 ? 3.486 -10.609 -20.131 1.00 66.12 88 ALA A O 1
ATOM 722 N N . ARG A 1 89 ? 2.823 -9.910 -18.120 1.00 62.22 89 ARG A N 1
ATOM 723 C CA . ARG A 1 89 ? 1.573 -10.687 -18.159 1.00 62.22 89 ARG A CA 1
ATOM 724 C C . ARG A 1 89 ? 0.363 -9.770 -18.101 1.00 62.22 89 ARG A C 1
ATOM 726 O O . ARG A 1 89 ? 0.115 -9.121 -17.089 1.00 62.22 89 ARG A O 1
ATOM 733 N N . ARG A 1 90 ? -0.419 -9.757 -19.187 1.00 62.22 90 ARG A N 1
ATOM 734 C CA . ARG A 1 90 ? -1.786 -9.227 -19.145 1.00 62.22 90 ARG A CA 1
ATOM 735 C C . ARG A 1 90 ? -2.577 -10.042 -18.126 1.00 62.22 90 ARG A C 1
ATOM 737 O O . ARG A 1 90 ? -2.535 -11.272 -18.153 1.00 62.22 90 ARG A O 1
ATOM 744 N N . VAL A 1 91 ? -3.266 -9.344 -17.230 1.00 64.50 91 VAL A N 1
ATOM 745 C CA . VAL A 1 91 ? -4.150 -9.961 -16.243 1.00 64.50 91 VAL A CA 1
ATOM 746 C C . VAL A 1 91 ? -5.343 -10.535 -17.000 1.00 64.50 91 VAL A C 1
ATOM 748 O O . VAL A 1 91 ? -6.097 -9.795 -17.626 1.00 64.50 91 VAL A O 1
ATOM 751 N N . ALA A 1 92 ? -5.481 -11.860 -17.008 1.00 71.25 92 ALA A N 1
ATOM 752 C CA . ALA A 1 92 ? -6.704 -12.497 -17.466 1.00 71.25 92 ALA A CA 1
ATOM 753 C C . ALA A 1 92 ? -7.757 -12.347 -16.352 1.00 71.25 92 ALA A C 1
ATOM 755 O O . ALA A 1 92 ? -7.454 -12.683 -15.203 1.00 71.25 92 ALA A O 1
ATOM 756 N N . PRO A 1 93 ? -8.973 -11.860 -16.660 1.00 63.72 93 PRO A N 1
ATOM 757 C CA . PRO A 1 93 ? -9.978 -11.521 -15.649 1.00 63.72 93 PRO A CA 1
ATOM 758 C C . PRO A 1 93 ? -10.372 -12.709 -14.757 1.00 63.72 93 PRO A C 1
ATOM 760 O O . PRO A 1 93 ? -10.676 -12.507 -13.586 1.00 63.72 93 PRO A O 1
ATOM 763 N N . ASP A 1 94 ? -10.277 -13.935 -15.279 1.00 75.75 94 ASP A N 1
ATOM 764 C CA . ASP A 1 94 ? -10.686 -15.159 -14.577 1.00 75.75 94 ASP A CA 1
ATOM 765 C C . ASP A 1 94 ? -9.508 -15.999 -14.051 1.00 75.75 94 ASP A C 1
ATOM 767 O O . ASP A 1 94 ? -9.707 -17.077 -13.486 1.00 75.75 94 ASP A O 1
ATOM 771 N N . ALA A 1 95 ? -8.260 -15.558 -14.244 1.00 74.19 95 ALA A N 1
ATOM 772 C CA . ALA A 1 95 ? -7.112 -16.321 -13.764 1.00 74.19 95 ALA A CA 1
ATOM 773 C C . ALA A 1 95 ? -6.915 -16.129 -12.255 1.00 74.19 95 ALA A C 1
ATOM 775 O O . ALA A 1 95 ? -6.827 -15.003 -11.765 1.00 74.19 95 ALA A O 1
ATOM 776 N N . SER A 1 96 ? -6.770 -17.247 -11.527 1.00 78.62 96 SER A N 1
ATOM 777 C CA . SER A 1 96 ? -6.365 -17.222 -10.113 1.00 78.62 96 SER A CA 1
ATOM 778 C C . SER A 1 96 ? -5.069 -16.430 -9.932 1.00 78.62 96 SER A C 1
ATOM 780 O O . SER A 1 96 ? -4.174 -16.496 -10.783 1.00 78.62 96 SER A O 1
ATOM 782 N N . ILE A 1 97 ? -4.951 -15.752 -8.786 1.00 74.69 97 ILE A N 1
ATOM 783 C CA . ILE A 1 97 ? -3.781 -14.961 -8.400 1.00 74.69 97 ILE A CA 1
ATOM 784 C C . ILE A 1 97 ? -2.470 -15.772 -8.468 1.00 74.69 97 ILE A C 1
ATOM 786 O O . ILE A 1 97 ? -1.414 -15.236 -8.810 1.00 74.69 97 ILE A O 1
ATOM 790 N N . ASP A 1 98 ? -2.552 -17.083 -8.223 1.00 78.88 98 ASP A N 1
ATOM 791 C CA . ASP A 1 98 ? -1.414 -18.009 -8.217 1.00 78.88 98 ASP A CA 1
ATOM 792 C C . ASP A 1 98 ? -0.706 -18.104 -9.580 1.00 78.88 98 ASP A C 1
ATOM 794 O O . ASP A 1 98 ? 0.464 -18.477 -9.654 1.00 78.88 98 ASP A O 1
ATOM 798 N N . HIS A 1 99 ? -1.369 -17.708 -10.672 1.00 76.69 99 HIS A N 1
ATOM 799 C CA . HIS A 1 99 ? -0.793 -17.732 -12.019 1.00 76.69 99 HIS A CA 1
ATOM 800 C C . HIS A 1 99 ? 0.123 -16.538 -12.329 1.00 76.69 99 HIS A C 1
ATOM 802 O O . HIS A 1 99 ? 0.810 -16.544 -13.357 1.00 76.69 99 HIS A O 1
ATOM 808 N N . TYR A 1 100 ? 0.157 -15.505 -11.480 1.00 72.38 100 TYR A N 1
ATOM 809 C CA . TYR A 1 100 ? 0.865 -14.256 -11.782 1.00 72.38 100 TYR A CA 1
ATOM 810 C C . TYR A 1 100 ? 2.333 -14.220 -11.350 1.00 72.38 100 TYR A C 1
ATOM 812 O O . TYR A 1 100 ? 2.976 -13.202 -11.577 1.00 72.38 100 TYR A O 1
ATOM 820 N N . ASN A 1 101 ? 2.902 -15.306 -10.804 1.00 81.56 101 ASN A N 1
ATOM 821 C CA . ASN A 1 101 ? 4.302 -15.347 -10.339 1.00 81.56 101 ASN A CA 1
ATOM 822 C C . ASN A 1 101 ? 4.659 -14.124 -9.475 1.00 81.56 101 ASN A C 1
ATOM 824 O O . ASN A 1 101 ? 5.630 -13.411 -9.738 1.00 81.56 101 ASN A O 1
ATOM 828 N N . LEU A 1 102 ? 3.823 -13.855 -8.474 1.00 85.44 102 LEU A N 1
ATOM 829 C CA . LEU A 1 102 ? 3.989 -12.707 -7.595 1.00 85.44 102 LEU A CA 1
ATOM 830 C C . LEU A 1 102 ? 5.334 -12.751 -6.868 1.00 85.44 102 LEU A C 1
ATOM 832 O O . LEU A 1 102 ? 5.779 -13.812 -6.425 1.00 85.44 102 LEU A O 1
ATOM 836 N N . TYR A 1 103 ? 5.941 -11.584 -6.677 1.00 84.69 103 TYR A N 1
ATOM 837 C CA . TYR A 1 103 ? 7.097 -11.424 -5.799 1.00 84.69 103 TYR A CA 1
ATOM 838 C C . TYR A 1 103 ? 6.826 -10.357 -4.739 1.00 84.69 103 TYR A C 1
ATOM 840 O O . TYR A 1 103 ? 6.028 -9.445 -4.942 1.00 84.69 103 TYR A O 1
ATOM 848 N N . ASP A 1 104 ? 7.465 -10.483 -3.577 1.00 86.88 104 ASP A N 1
ATOM 849 C CA . ASP A 1 104 ? 7.374 -9.486 -2.510 1.00 86.88 104 ASP A CA 1
ATOM 850 C C . ASP A 1 104 ? 8.522 -8.477 -2.684 1.00 86.88 104 ASP A C 1
ATOM 852 O O . ASP A 1 104 ? 9.670 -8.821 -2.398 1.00 86.88 104 ASP A O 1
ATOM 856 N N . PRO A 1 105 ? 8.263 -7.240 -3.153 1.00 87.31 105 PRO A N 1
ATOM 857 C CA . PRO A 1 105 ? 9.284 -6.199 -3.244 1.00 87.31 105 PRO A CA 1
ATOM 858 C C . PRO A 1 105 ? 9.672 -5.634 -1.867 1.00 87.31 105 PRO A C 1
ATOM 860 O O . PRO A 1 105 ? 10.387 -4.640 -1.804 1.00 87.31 105 PRO A O 1
ATOM 863 N N . HIS A 1 106 ? 9.180 -6.202 -0.760 1.00 88.62 106 HIS A N 1
ATOM 864 C CA . HIS A 1 106 ? 9.353 -5.692 0.598 1.00 88.62 106 HIS A CA 1
ATOM 865 C C . HIS A 1 106 ? 8.855 -4.256 0.744 1.00 88.62 106 HIS A C 1
ATOM 867 O O . HIS A 1 106 ? 9.497 -3.403 1.363 1.00 88.62 106 HIS A O 1
ATOM 873 N N . VAL A 1 107 ? 7.697 -3.998 0.144 1.00 91.31 107 VAL A N 1
ATOM 874 C CA . VAL A 1 107 ? 6.959 -2.752 0.292 1.00 91.31 107 VAL A CA 1
ATOM 875 C C . VAL A 1 107 ? 5.848 -2.983 1.299 1.00 91.31 107 VAL A C 1
ATOM 877 O O . VAL A 1 107 ? 4.871 -3.681 1.016 1.00 91.31 107 VAL A O 1
ATOM 880 N N . ARG A 1 108 ? 6.012 -2.385 2.476 1.00 94.62 108 ARG A N 1
ATOM 881 C CA . ARG A 1 108 ? 4.998 -2.360 3.530 1.00 94.62 108 ARG A CA 1
ATOM 882 C C . ARG A 1 108 ? 4.988 -0.979 4.133 1.00 94.62 108 ARG A C 1
ATOM 884 O O . ARG A 1 108 ? 6.046 -0.490 4.524 1.00 94.62 108 ARG A O 1
ATOM 891 N N . GLY A 1 109 ? 3.836 -0.337 4.150 1.00 94.31 109 GLY A N 1
ATOM 892 C CA . GLY A 1 109 ? 3.784 1.078 4.460 1.00 94.31 109 GLY A CA 1
ATOM 893 C C . GLY A 1 109 ? 2.398 1.586 4.770 1.00 94.31 109 GLY A C 1
ATOM 894 O O . GLY A 1 109 ? 1.416 0.872 4.606 1.00 94.31 109 GLY A O 1
ATOM 895 N N . GLU A 1 110 ? 2.334 2.833 5.206 1.00 95.19 110 GLU A N 1
ATOM 896 C CA . GLU A 1 110 ? 1.091 3.523 5.531 1.00 95.19 110 GLU A CA 1
ATOM 897 C C . GLU A 1 110 ? 0.678 4.428 4.369 1.00 95.19 110 GLU A C 1
ATOM 899 O O . GLU A 1 110 ? 1.508 5.159 3.815 1.00 95.19 110 GLU A O 1
ATOM 904 N N . VAL A 1 111 ? -0.598 4.370 3.987 1.00 95.75 111 VAL A N 1
ATOM 905 C CA . VAL A 1 111 ? -1.198 5.308 3.035 1.00 95.75 111 VAL A CA 1
ATOM 906 C C . VAL A 1 111 ? -1.312 6.657 3.728 1.00 95.75 111 VAL A C 1
ATOM 908 O O . VAL A 1 111 ? -2.105 6.823 4.643 1.00 95.75 111 VAL A O 1
ATOM 911 N N . ILE A 1 112 ? -0.529 7.635 3.293 1.00 94.69 112 ILE A N 1
ATOM 912 C CA . ILE A 1 112 ? -0.537 8.976 3.897 1.00 94.69 112 ILE A CA 1
ATOM 913 C C . ILE A 1 112 ? -1.427 9.961 3.151 1.00 94.69 112 ILE A C 1
ATOM 915 O O . ILE A 1 112 ? -1.667 11.066 3.634 1.00 94.69 112 ILE A O 1
ATOM 919 N N . ARG A 1 113 ? -1.823 9.610 1.926 1.00 94.12 113 ARG A N 1
ATOM 920 C CA . ARG A 1 113 ? -2.643 10.466 1.081 1.00 94.12 113 ARG A CA 1
ATOM 921 C C . ARG A 1 113 ? -3.325 9.666 -0.012 1.00 94.12 113 ARG A C 1
ATOM 923 O O . ARG A 1 113 ? -2.654 8.866 -0.664 1.00 94.12 113 ARG A O 1
ATOM 930 N N . ILE A 1 114 ? -4.594 9.958 -0.285 1.00 95.12 114 ILE A N 1
ATOM 931 C CA . ILE A 1 114 ? -5.293 9.491 -1.490 1.00 95.12 114 ILE A CA 1
ATOM 932 C C . ILE A 1 114 ? -5.796 10.702 -2.278 1.00 95.12 114 ILE A C 1
ATOM 934 O O . ILE A 1 114 ? -6.553 11.524 -1.770 1.00 95.12 114 ILE A O 1
ATOM 938 N N . ILE A 1 115 ? -5.380 10.819 -3.539 1.00 94.25 115 ILE A N 1
ATOM 939 C CA . ILE A 1 115 ? -5.847 11.872 -4.449 1.00 94.25 115 ILE A CA 1
ATOM 940 C C . ILE A 1 115 ? -6.572 11.215 -5.614 1.00 94.25 115 ILE A C 1
ATOM 942 O O . ILE A 1 115 ? -6.013 10.354 -6.293 1.00 94.25 115 ILE A O 1
ATOM 946 N N . LYS A 1 116 ? -7.803 11.653 -5.878 1.00 93.69 116 LYS A N 1
ATOM 947 C CA . LYS A 1 116 ? -8.517 11.293 -7.101 1.00 93.69 116 LYS A CA 1
ATOM 948 C C . LYS A 1 116 ? -7.824 11.940 -8.299 1.00 93.69 116 LYS A C 1
ATOM 950 O O . LYS A 1 116 ? -7.564 13.142 -8.296 1.00 93.69 116 LYS A O 1
ATOM 955 N N . THR A 1 117 ? -7.512 11.137 -9.303 1.00 90.25 117 THR A N 1
ATOM 956 C CA . THR A 1 117 ? -6.947 11.599 -10.570 1.00 90.25 117 THR A CA 1
ATOM 957 C C . THR A 1 117 ? -8.050 11.659 -11.625 1.00 90.25 117 THR A C 1
ATOM 959 O O . THR A 1 117 ? -9.217 11.355 -11.361 1.00 90.25 117 THR A O 1
ATOM 962 N N . ASN A 1 118 ? -7.696 12.069 -12.838 1.00 83.94 118 ASN A N 1
ATOM 963 C CA . ASN A 1 118 ? -8.643 12.085 -13.945 1.00 83.94 118 ASN A CA 1
ATOM 964 C C . ASN A 1 118 ? -9.103 10.653 -14.297 1.00 83.94 118 ASN A C 1
ATOM 966 O O . ASN A 1 118 ? -8.504 9.663 -13.870 1.00 83.94 118 ASN A O 1
ATOM 970 N N . GLU A 1 119 ? -10.197 10.555 -15.058 1.00 87.12 119 GLU A N 1
ATOM 971 C CA . GLU A 1 119 ? -10.653 9.307 -15.702 1.00 87.12 119 GLU A CA 1
ATOM 972 C C . GLU A 1 119 ? -11.078 8.168 -14.756 1.00 87.12 119 GLU A C 1
ATOM 974 O O . GLU A 1 119 ? -11.067 6.997 -15.126 1.00 87.12 119 GLU A O 1
ATOM 979 N N . GLY A 1 120 ? -11.493 8.488 -13.527 1.00 91.94 120 GLY A N 1
ATOM 980 C CA . GLY A 1 120 ? -11.981 7.474 -12.581 1.00 91.94 120 GLY A CA 1
ATOM 981 C C . GLY A 1 120 ? -10.870 6.683 -11.890 1.00 91.94 120 GLY A C 1
ATOM 982 O O . GLY A 1 120 ? -11.134 5.625 -11.321 1.00 91.94 120 GLY A O 1
ATOM 983 N N . TRP A 1 121 ? -9.645 7.204 -11.904 1.00 95.25 121 TRP A N 1
ATOM 984 C CA . TRP A 1 121 ? -8.507 6.671 -11.164 1.00 95.25 121 TRP A CA 1
ATOM 985 C C . TRP A 1 121 ? -8.237 7.473 -9.887 1.00 95.25 121 TRP A C 1
ATOM 987 O O . TRP A 1 121 ? -8.757 8.572 -9.676 1.00 95.25 121 TRP A O 1
ATOM 997 N N . ALA A 1 122 ? -7.416 6.907 -9.014 1.00 95.62 122 ALA A N 1
ATOM 998 C CA . ALA A 1 122 ? -6.830 7.588 -7.878 1.00 95.62 122 ALA A CA 1
ATOM 999 C C . ALA A 1 122 ? -5.385 7.146 -7.670 1.00 95.62 122 ALA A C 1
ATOM 1001 O O . ALA A 1 122 ? -4.974 6.061 -8.084 1.00 95.62 122 ALA A O 1
ATOM 1002 N N . ARG A 1 123 ? -4.632 8.005 -6.987 1.00 95.81 123 ARG A N 1
ATOM 1003 C CA . ARG A 1 123 ? -3.254 7.771 -6.577 1.00 95.81 123 ARG A CA 1
ATOM 1004 C C . ARG A 1 123 ? -3.154 7.816 -5.060 1.00 95.81 123 ARG A C 1
ATOM 1006 O O . ARG A 1 123 ? -3.466 8.838 -4.447 1.00 95.81 123 ARG A O 1
ATOM 1013 N N . ALA A 1 124 ? -2.689 6.723 -4.468 1.00 96.50 124 ALA A N 1
ATOM 1014 C CA . ALA A 1 124 ? -2.325 6.649 -3.061 1.00 96.50 124 ALA A CA 1
ATOM 1015 C C . ALA A 1 124 ? -0.818 6.869 -2.909 1.00 96.50 124 ALA A C 1
ATOM 1017 O O . ALA A 1 124 ? -0.026 6.154 -3.519 1.00 96.50 124 ALA A O 1
ATOM 1018 N N . THR A 1 125 ? -0.412 7.825 -2.078 1.00 96.00 125 THR A N 1
ATOM 1019 C CA . THR A 1 125 ? 0.991 7.973 -1.677 1.00 96.00 125 THR A CA 1
ATOM 1020 C C . THR A 1 125 ? 1.217 7.202 -0.383 1.00 96.00 125 THR A C 1
ATOM 1022 O O . THR A 1 125 ? 0.494 7.376 0.599 1.00 96.00 125 THR A O 1
ATOM 1025 N N . VAL A 1 126 ? 2.232 6.344 -0.385 1.00 95.94 126 VAL A N 1
ATOM 1026 C CA . VAL A 1 126 ? 2.525 5.387 0.681 1.00 95.94 126 VAL A CA 1
ATOM 1027 C C . VAL A 1 126 ? 3.943 5.612 1.184 1.00 95.94 126 VAL A C 1
ATOM 1029 O O . VAL A 1 126 ? 4.891 5.611 0.394 1.00 95.94 126 VAL A O 1
ATOM 1032 N N . ILE A 1 127 ? 4.110 5.776 2.497 1.00 94.62 127 ILE A N 1
ATOM 1033 C CA . ILE A 1 127 ? 5.439 5.791 3.123 1.00 94.62 127 ILE A CA 1
ATOM 1034 C C . ILE A 1 127 ? 5.842 4.350 3.414 1.00 94.62 127 ILE A C 1
ATOM 1036 O O . ILE A 1 127 ? 5.213 3.681 4.230 1.00 94.62 127 ILE A O 1
ATOM 1040 N N . ASN A 1 128 ? 6.914 3.878 2.779 1.00 93.88 128 ASN A N 1
ATOM 1041 C CA . ASN A 1 128 ? 7.455 2.550 3.042 1.00 93.88 128 ASN A CA 1
ATOM 1042 C C . ASN A 1 128 ? 8.137 2.518 4.419 1.00 93.88 128 ASN A C 1
ATOM 1044 O O . ASN A 1 128 ? 9.118 3.225 4.667 1.00 93.88 128 ASN A O 1
ATOM 1048 N N . GLU A 1 129 ? 7.636 1.662 5.303 1.00 93.00 129 GLU A N 1
ATOM 1049 C CA . GLU A 1 129 ? 8.169 1.422 6.645 1.00 93.00 129 GLU A CA 1
ATOM 1050 C C . GLU A 1 129 ? 9.315 0.390 6.628 1.00 93.00 129 GLU A C 1
ATOM 1052 O O . GLU A 1 129 ? 10.047 0.236 7.614 1.00 93.00 129 GLU A O 1
ATOM 1057 N N . CYS A 1 130 ? 9.506 -0.334 5.517 1.00 88.38 130 CYS A N 1
ATOM 1058 C CA . CYS A 1 130 ? 10.526 -1.371 5.423 1.00 88.38 130 CYS A CA 1
ATOM 1059 C C . CYS A 1 130 ? 11.943 -0.785 5.343 1.00 88.38 130 CYS A C 1
ATOM 1061 O O . CYS A 1 130 ? 12.373 -0.268 4.316 1.00 88.38 130 CYS A O 1
ATOM 1063 N N . ARG A 1 131 ? 12.715 -0.940 6.424 1.00 84.38 131 ARG A N 1
ATOM 1064 C CA . ARG A 1 131 ? 14.095 -0.424 6.530 1.00 84.38 131 ARG A CA 1
ATOM 1065 C C . ARG A 1 131 ? 15.122 -1.159 5.664 1.00 84.38 131 ARG A C 1
ATOM 1067 O O . ARG A 1 131 ? 16.163 -0.588 5.371 1.00 84.38 131 ARG A O 1
ATOM 1074 N N . GLY A 1 132 ? 14.840 -2.406 5.285 1.00 81.25 132 GLY A N 1
ATOM 1075 C CA . GLY A 1 132 ? 15.707 -3.198 4.399 1.00 81.25 132 GLY A CA 1
ATOM 1076 C C . GLY A 1 132 ? 15.559 -2.838 2.932 1.00 81.25 132 GLY A C 1
ATOM 1077 O O . GLY A 1 132 ? 16.340 -3.289 2.105 1.00 81.25 132 GLY A O 1
ATOM 1078 N N . ASN A 1 133 ? 14.546 -2.038 2.610 1.00 82.56 133 ASN A N 1
ATOM 1079 C CA . ASN A 1 133 ? 14.271 -1.604 1.262 1.00 82.56 133 ASN A CA 1
ATOM 1080 C C . ASN A 1 133 ? 14.667 -0.128 1.118 1.00 82.56 133 ASN A C 1
ATOM 1082 O O . ASN A 1 133 ? 14.270 0.723 1.914 1.00 82.56 133 ASN A O 1
ATOM 1086 N N . ALA A 1 134 ? 15.450 0.190 0.087 1.00 83.62 134 ALA A N 1
ATOM 1087 C CA . ALA A 1 134 ? 15.851 1.564 -0.200 1.00 83.62 134 ALA A CA 1
ATOM 1088 C C . ALA A 1 134 ? 14.672 2.442 -0.668 1.00 83.62 134 ALA A C 1
ATOM 1090 O O . ALA A 1 134 ? 14.732 3.672 -0.552 1.00 83.62 134 ALA A O 1
ATOM 1091 N N . VAL A 1 135 ? 13.594 1.826 -1.168 1.00 88.38 135 VAL A N 1
ATOM 1092 C CA . VAL A 1 135 ? 12.376 2.522 -1.597 1.00 88.38 135 VAL A CA 1
ATOM 1093 C C . VAL A 1 135 ? 11.737 3.221 -0.407 1.00 88.38 135 VAL A C 1
ATOM 1095 O O . VAL A 1 135 ? 11.458 2.603 0.615 1.00 88.38 135 VAL A O 1
ATOM 1098 N N . GLY A 1 136 ? 11.514 4.527 -0.533 1.00 89.56 136 GLY A N 1
ATOM 1099 C CA . GLY A 1 136 ? 10.984 5.336 0.561 1.00 89.56 136 GLY A CA 1
ATOM 1100 C C . GLY A 1 136 ? 9.531 5.688 0.482 1.00 89.56 136 GLY A C 1
ATOM 1101 O O . GLY A 1 136 ? 8.812 5.586 1.468 1.00 89.56 136 GLY A O 1
ATOM 1102 N N . VAL A 1 137 ? 9.144 6.158 -0.689 1.00 94.88 137 VAL A N 1
ATOM 1103 C CA . VAL A 1 137 ? 7.792 6.598 -0.973 1.00 94.88 137 VAL A CA 1
ATOM 1104 C C . VAL A 1 137 ? 7.353 5.873 -2.222 1.00 94.88 137 VAL A C 1
ATOM 1106 O O . VAL A 1 137 ? 8.162 5.587 -3.111 1.00 94.88 137 VAL A O 1
ATOM 1109 N N . ILE A 1 138 ? 6.080 5.529 -2.249 1.00 95.88 138 ILE A N 1
ATOM 1110 C CA . ILE A 1 138 ? 5.461 4.832 -3.354 1.00 95.88 138 ILE A CA 1
ATOM 1111 C C . ILE A 1 138 ? 4.213 5.588 -3.742 1.00 95.88 138 ILE A C 1
ATOM 1113 O O . ILE A 1 138 ? 3.427 5.962 -2.879 1.00 95.88 138 ILE A O 1
ATOM 1117 N N . ASP A 1 139 ? 4.052 5.792 -5.039 1.00 96.81 139 ASP A N 1
ATOM 1118 C CA . ASP A 1 139 ? 2.800 6.244 -5.621 1.00 96.81 139 ASP A CA 1
ATOM 1119 C C . ASP A 1 139 ? 2.106 5.005 -6.208 1.00 96.81 139 ASP A C 1
ATOM 1121 O O . ASP A 1 139 ? 2.673 4.304 -7.044 1.00 96.81 139 ASP A O 1
ATOM 1125 N N . LEU A 1 140 ? 0.907 4.695 -5.723 1.00 97.12 140 LEU A N 1
ATOM 1126 C CA . LEU A 1 140 ? 0.090 3.569 -6.166 1.00 97.12 140 LEU A CA 1
ATOM 1127 C C . LEU A 1 140 ? -1.123 4.093 -6.934 1.00 97.12 140 LEU A C 1
ATOM 1129 O O . LEU A 1 140 ? -1.988 4.729 -6.338 1.00 97.12 140 LEU A O 1
ATOM 1133 N N . ASP A 1 141 ? -1.200 3.781 -8.222 1.00 96.44 141 ASP A N 1
ATOM 1134 C CA . ASP A 1 141 ? -2.328 4.093 -9.098 1.00 96.44 141 ASP A CA 1
ATOM 1135 C C . ASP A 1 141 ? -3.342 2.951 -9.114 1.00 96.44 141 ASP A C 1
ATOM 1137 O O . ASP A 1 141 ? -2.978 1.784 -9.290 1.00 96.44 141 ASP A O 1
ATOM 1141 N N . PHE A 1 142 ? -4.619 3.282 -8.93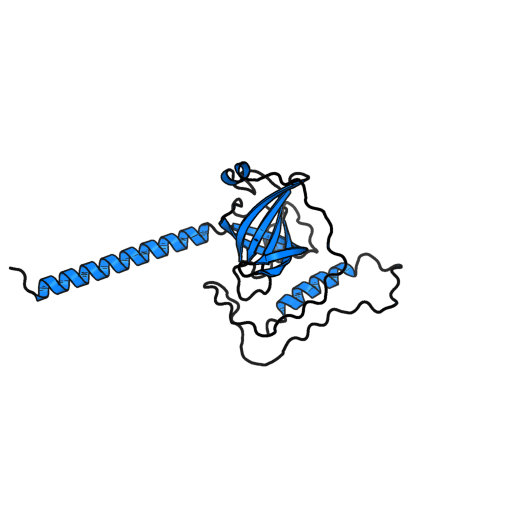4 1.00 96.12 142 PHE A N 1
ATOM 1142 C CA . PHE A 1 142 ? -5.698 2.298 -8.889 1.00 96.12 142 PHE A CA 1
ATOM 1143 C C . PHE A 1 142 ? -7.068 2.897 -9.274 1.00 96.12 142 PHE A C 1
ATOM 1145 O O . PHE A 1 142 ? -7.273 4.103 -9.122 1.00 96.12 142 PHE A O 1
ATOM 1152 N N . PRO A 1 143 ? -8.035 2.085 -9.748 1.00 96.00 143 PRO A N 1
ATOM 1153 C CA . PRO A 1 143 ? -9.392 2.546 -10.030 1.00 96.00 143 PRO A CA 1
ATOM 1154 C C . PRO A 1 143 ? -10.078 3.109 -8.784 1.00 96.00 143 PRO A C 1
ATOM 1156 O O . PRO A 1 143 ? -10.065 2.480 -7.725 1.00 96.00 143 PRO A O 1
ATOM 1159 N N . PHE A 1 144 ? -10.736 4.259 -8.901 1.00 95.25 144 PHE A N 1
ATOM 1160 C CA . PHE A 1 144 ? -11.453 4.904 -7.804 1.00 95.25 144 PHE A CA 1
ATOM 1161 C C . PHE A 1 144 ? -12.900 4.398 -7.721 1.00 95.25 144 PHE A C 1
ATOM 1163 O O . PHE A 1 144 ? -13.798 4.897 -8.398 1.00 95.25 144 PHE A O 1
ATOM 1170 N N . LEU A 1 145 ? -13.136 3.400 -6.866 1.00 94.75 145 LEU A N 1
ATOM 1171 C CA . LEU A 1 145 ? -14.441 2.775 -6.647 1.00 94.75 145 LEU A CA 1
ATOM 1172 C C . LEU A 1 145 ? -14.776 2.778 -5.150 1.00 94.75 145 LEU A C 1
ATOM 1174 O O . LEU A 1 145 ? -14.170 2.058 -4.350 1.00 94.75 145 LEU A O 1
ATOM 1178 N N . LEU A 1 146 ? -15.767 3.580 -4.757 1.00 94.31 146 LEU A N 1
ATOM 1179 C CA . LEU A 1 146 ? -16.138 3.764 -3.352 1.00 94.31 146 LEU A CA 1
ATOM 1180 C C . LEU A 1 146 ? -16.680 2.483 -2.711 1.00 94.31 146 LEU A C 1
ATOM 1182 O O . LEU A 1 146 ? -17.578 1.831 -3.237 1.00 94.31 146 LEU A O 1
ATOM 1186 N N . GLY A 1 147 ? -16.148 2.144 -1.538 1.00 91.06 147 GLY A N 1
ATOM 1187 C CA . GLY A 1 147 ? -16.443 0.907 -0.812 1.00 91.06 147 GLY A CA 1
ATOM 1188 C C . GLY A 1 147 ? -15.787 -0.344 -1.407 1.00 91.06 147 GLY A C 1
ATOM 1189 O O . GLY A 1 147 ? -15.887 -1.413 -0.807 1.00 91.06 147 GLY A O 1
ATOM 1190 N N . VAL A 1 148 ? -15.113 -0.228 -2.556 1.00 93.50 148 VAL A N 1
ATOM 1191 C CA . VAL A 1 148 ? -14.445 -1.345 -3.238 1.00 93.50 148 VAL A CA 1
ATOM 1192 C C . VAL A 1 148 ? -12.932 -1.193 -3.154 1.00 93.50 148 VAL A C 1
ATOM 1194 O O . VAL A 1 148 ? -12.270 -2.081 -2.623 1.00 93.50 148 VAL A O 1
ATOM 1197 N N . THR A 1 149 ? -12.397 -0.075 -3.647 1.00 94.44 149 THR A N 1
ATOM 1198 C CA . THR A 1 149 ? -10.962 0.240 -3.626 1.00 94.44 149 THR A CA 1
ATOM 1199 C C . THR A 1 149 ? -10.625 1.372 -2.663 1.00 94.44 149 THR A C 1
ATOM 1201 O O . THR A 1 149 ? -9.533 1.355 -2.109 1.00 94.44 149 THR A O 1
ATOM 1204 N N . VAL A 1 150 ? -11.555 2.299 -2.402 1.00 94.94 150 VAL A N 1
ATOM 1205 C CA . VAL A 1 150 ? -11.407 3.383 -1.409 1.00 94.94 150 VAL A CA 1
ATOM 1206 C C . VAL A 1 150 ? -12.505 3.293 -0.357 1.00 94.94 150 VAL A C 1
ATOM 1208 O O . VAL A 1 150 ? -13.664 3.020 -0.679 1.00 94.94 150 VAL A O 1
ATOM 1211 N N . SER A 1 151 ? -12.161 3.528 0.905 1.00 92.75 151 SER A N 1
ATOM 1212 C CA . SER A 1 151 ? -13.121 3.647 2.003 1.00 92.75 151 SER A CA 1
ATOM 1213 C C . SER A 1 151 ? -14.055 4.843 1.809 1.00 92.75 151 SER A C 1
ATOM 1215 O O . SER A 1 151 ? -13.664 5.897 1.312 1.00 92.75 151 SER A O 1
ATOM 1217 N N . ARG A 1 152 ? -15.316 4.716 2.240 1.00 83.44 152 ARG A N 1
ATOM 1218 C CA . ARG A 1 152 ? -16.293 5.817 2.126 1.00 83.44 152 ARG A CA 1
ATOM 1219 C C . ARG A 1 152 ? -15.905 7.047 2.948 1.00 83.44 152 ARG A C 1
ATOM 1221 O O . ARG A 1 152 ? -16.236 8.149 2.539 1.00 83.44 152 ARG A O 1
ATOM 1228 N N . ARG A 1 153 ? -15.208 6.855 4.072 1.00 81.06 153 ARG A N 1
ATOM 1229 C CA . ARG A 1 153 ? -14.821 7.945 4.984 1.00 81.06 153 ARG A CA 1
ATOM 1230 C C . ARG A 1 153 ? -13.856 8.937 4.330 1.00 81.06 153 ARG A C 1
ATOM 1232 O O . ARG A 1 153 ? -13.959 10.129 4.581 1.00 81.06 153 ARG A O 1
ATOM 1239 N N . ASP A 1 154 ? -12.998 8.452 3.439 1.00 74.56 154 ASP A N 1
ATOM 1240 C CA . ASP A 1 154 ? -11.989 9.284 2.775 1.00 74.56 154 ASP A CA 1
ATOM 1241 C C . ASP A 1 154 ? -12.450 9.887 1.456 1.00 74.56 154 ASP A C 1
ATOM 1243 O O . ASP A 1 154 ? -11.904 10.882 0.986 1.00 74.56 154 ASP A O 1
ATOM 1247 N N . ALA A 1 155 ? -13.490 9.318 0.851 1.00 72.88 155 ALA A N 1
ATOM 1248 C CA . ALA A 1 155 ? -14.104 9.908 -0.330 1.00 72.88 155 ALA A CA 1
ATOM 1249 C C . ALA A 1 155 ? -14.523 11.364 -0.075 1.00 72.88 155 ALA A C 1
ATOM 1251 O O . ALA A 1 155 ? -14.357 12.223 -0.938 1.00 72.88 155 ALA A O 1
ATOM 1252 N N . GLU A 1 156 ? -15.026 11.628 1.131 1.00 70.44 156 GLU A N 1
ATOM 1253 C CA . GLU A 1 156 ? -15.513 12.934 1.570 1.00 70.44 156 GLU A CA 1
ATOM 1254 C C . GLU A 1 156 ? -14.375 13.917 1.893 1.00 70.44 156 GLU A C 1
ATOM 1256 O O . GLU A 1 156 ? -14.572 15.128 1.800 1.00 70.44 156 GLU A O 1
ATOM 1261 N N . SER A 1 157 ? -13.180 13.421 2.239 1.00 65.00 157 SER A N 1
ATOM 1262 C CA . SER A 1 157 ? -12.008 14.249 2.556 1.00 65.00 157 SER A CA 1
ATOM 1263 C C . SER A 1 157 ? -11.107 14.519 1.346 1.00 65.00 157 SER A C 1
ATOM 1265 O O . SER A 1 157 ? -10.290 15.446 1.390 1.00 65.00 157 SER A O 1
ATOM 1267 N N . SER A 1 158 ? -11.261 13.748 0.262 1.00 61.97 158 SER A N 1
ATOM 1268 C CA . SER A 1 158 ? -10.432 13.863 -0.937 1.00 61.97 158 SER A CA 1
ATOM 1269 C C . SER A 1 158 ? -10.593 15.236 -1.605 1.00 61.97 158 SER A C 1
ATOM 1271 O O . SER A 1 158 ? -11.585 15.553 -2.259 1.00 61.97 158 SER A O 1
ATOM 1273 N N . ARG A 1 159 ? -9.593 16.100 -1.412 1.00 63.84 159 ARG A N 1
ATOM 1274 C CA . ARG A 1 159 ? -9.521 17.401 -2.081 1.00 63.84 159 ARG A CA 1
ATOM 1275 C C . ARG A 1 159 ? -9.196 17.162 -3.552 1.00 63.84 159 ARG A C 1
ATOM 1277 O O . ARG A 1 159 ? -8.128 16.644 -3.873 1.00 63.84 159 ARG A O 1
ATOM 1284 N N . GLU A 1 160 ? -10.099 17.555 -4.442 1.00 60.31 160 GLU A N 1
ATOM 1285 C CA . GLU A 1 160 ? -9.842 17.602 -5.883 1.00 60.31 160 GLU A CA 1
ATOM 1286 C C . GLU A 1 160 ? -8.744 18.649 -6.148 1.00 60.31 160 GLU A C 1
ATOM 1288 O O . GLU A 1 160 ? -8.995 19.849 -6.220 1.00 60.31 160 GLU A O 1
ATOM 1293 N N . THR A 1 161 ? -7.485 18.214 -6.221 1.00 55.66 161 THR A N 1
ATOM 1294 C CA . THR A 1 161 ? -6.375 19.071 -6.666 1.00 55.66 161 THR A CA 1
ATOM 1295 C C . THR A 1 161 ? -6.163 18.878 -8.158 1.00 55.66 161 THR A C 1
ATOM 1297 O O . THR A 1 161 ? -5.517 17.927 -8.584 1.00 55.66 161 THR A O 1
ATOM 1300 N N . THR A 1 162 ? -6.690 19.808 -8.950 1.00 49.91 162 THR A N 1
ATOM 1301 C CA . THR A 1 162 ? -6.711 19.773 -10.423 1.00 49.91 162 THR A CA 1
ATOM 1302 C C . THR A 1 162 ? -5.351 20.022 -11.097 1.00 49.91 162 THR A C 1
ATOM 1304 O O . THR A 1 162 ? -5.277 20.058 -12.317 1.00 49.91 162 THR A O 1
ATOM 1307 N N . ASN A 1 163 ? -4.251 20.177 -10.355 1.00 45.47 163 ASN A N 1
ATOM 1308 C CA . ASN A 1 163 ? -2.973 20.602 -10.933 1.00 45.47 163 ASN A CA 1
ATOM 1309 C C . ASN A 1 163 ? -1.858 19.595 -10.637 1.00 45.47 163 ASN A C 1
ATOM 1311 O O . ASN A 1 163 ? -1.098 19.762 -9.682 1.00 45.47 163 ASN A O 1
ATOM 1315 N N . ARG A 1 164 ? -1.726 18.560 -11.472 1.00 47.16 164 ARG A N 1
ATOM 1316 C CA . ARG A 1 164 ? -0.471 17.807 -11.586 1.00 47.16 164 ARG A CA 1
ATOM 1317 C C . ARG A 1 164 ? -0.092 17.707 -13.055 1.00 47.16 164 ARG A C 1
ATOM 1319 O O . ARG A 1 164 ? -0.794 17.070 -13.829 1.00 47.16 164 ARG A O 1
ATOM 1326 N N . SER A 1 165 ? 1.017 18.349 -13.407 1.00 38.41 165 SER A N 1
ATOM 1327 C CA . SER A 1 165 ? 1.655 18.208 -14.710 1.00 38.41 165 SER A CA 1
ATOM 1328 C C . SER A 1 165 ? 2.190 16.785 -14.849 1.00 38.41 165 SER A C 1
ATOM 1330 O O . SER A 1 165 ? 2.970 16.314 -14.014 1.00 38.41 165 SER A O 1
ATOM 1332 N N . GLU A 1 166 ? 1.719 16.088 -15.874 1.00 42.47 166 GLU A N 1
ATOM 1333 C CA . GLU A 1 166 ? 2.200 14.781 -16.303 1.00 42.47 166 GLU A CA 1
ATOM 1334 C C . GLU A 1 166 ? 3.532 14.937 -17.040 1.00 42.47 166 GLU A C 1
ATOM 1336 O O . GLU A 1 166 ? 3.602 14.754 -18.245 1.00 42.47 166 GLU A O 1
ATOM 1341 N N . ASP A 1 167 ? 4.603 15.268 -16.323 1.00 34.72 167 ASP A N 1
ATOM 1342 C CA . ASP A 1 167 ? 5.95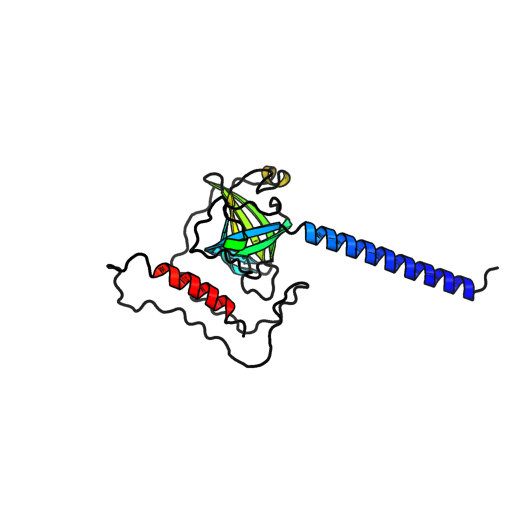0 15.150 -16.878 1.00 34.72 167 ASP A CA 1
ATOM 1343 C C . ASP A 1 167 ? 6.718 14.095 -16.085 1.00 34.72 167 ASP A C 1
ATOM 1345 O O . ASP A 1 167 ? 7.039 14.257 -14.903 1.00 34.72 167 ASP A O 1
ATOM 1349 N N . THR A 1 168 ? 7.000 12.975 -16.751 1.00 33.78 168 THR A N 1
ATOM 1350 C CA . THR A 1 168 ? 8.063 12.065 -16.319 1.00 33.78 168 THR A CA 1
ATOM 1351 C C . THR A 1 168 ? 9.370 12.834 -16.516 1.00 33.78 168 THR A C 1
ATOM 1353 O O . THR A 1 168 ? 9.634 13.234 -17.648 1.00 33.78 168 THR A O 1
ATOM 1356 N N . PRO A 1 169 ? 10.182 13.102 -15.476 1.00 33.03 169 PRO A N 1
ATOM 1357 C CA . PRO A 1 169 ? 11.383 13.907 -15.652 1.00 33.03 169 PRO A CA 1
ATOM 1358 C C . PRO A 1 169 ? 12.366 13.191 -16.587 1.00 33.03 169 PRO A C 1
ATOM 1360 O O . PRO A 1 169 ? 12.958 12.167 -16.235 1.00 33.03 169 PRO A O 1
ATOM 1363 N N . GLU A 1 170 ? 12.539 13.744 -17.785 1.00 25.64 170 GLU A N 1
ATOM 1364 C CA . GLU A 1 170 ? 13.604 13.375 -18.707 1.00 25.64 170 GLU A CA 1
ATOM 1365 C C . GLU A 1 170 ? 14.928 13.889 -18.110 1.00 25.64 170 GLU A C 1
ATOM 1367 O O . GLU A 1 170 ? 15.138 15.094 -17.987 1.00 25.64 170 GLU A O 1
ATOM 1372 N N . GLY A 1 171 ? 15.798 12.977 -17.655 1.00 32.28 171 GLY A N 1
ATOM 1373 C CA . GLY A 1 171 ? 17.098 13.327 -17.057 1.00 32.28 171 GLY A CA 1
ATOM 1374 C C . GLY A 1 171 ? 17.232 13.130 -15.542 1.00 32.28 171 GLY A C 1
ATOM 1375 O O . GLY A 1 171 ? 17.878 13.937 -14.881 1.00 32.28 171 GLY A O 1
ATOM 1376 N N . ALA A 1 172 ? 16.668 12.063 -14.964 1.00 33.78 172 ALA A N 1
ATOM 1377 C CA . ALA A 1 172 ? 16.991 11.684 -13.586 1.00 33.78 172 ALA A CA 1
ATOM 1378 C C . ALA A 1 172 ? 18.493 11.348 -13.451 1.00 33.78 172 ALA A C 1
ATOM 1380 O O . ALA A 1 172 ? 18.964 10.335 -13.974 1.00 33.78 172 ALA A O 1
ATOM 1381 N N . ASP A 1 173 ? 19.230 12.221 -12.765 1.00 32.81 173 ASP A N 1
ATOM 1382 C CA . ASP A 1 173 ? 20.656 12.068 -12.479 1.00 32.81 173 ASP A CA 1
ATOM 1383 C C . ASP A 1 173 ? 20.990 10.752 -11.755 1.00 32.81 173 ASP A C 1
ATOM 1385 O O . ASP A 1 173 ? 20.221 10.213 -10.955 1.00 32.81 173 ASP A O 1
ATOM 1389 N N . GLU A 1 174 ? 22.199 10.261 -12.030 1.00 33.31 174 GLU A N 1
ATOM 1390 C CA . GLU A 1 174 ? 22.796 9.029 -11.515 1.00 33.31 174 GLU A CA 1
ATOM 1391 C C . GLU A 1 174 ? 22.832 9.007 -9.971 1.00 33.31 174 GLU A C 1
ATOM 1393 O O . GLU A 1 174 ? 23.689 9.610 -9.319 1.00 33.31 174 GLU A O 1
ATOM 1398 N N . TRP A 1 175 ? 21.885 8.291 -9.357 1.00 33.69 175 TRP A N 1
ATOM 1399 C CA . TRP A 1 175 ? 21.794 8.141 -7.904 1.00 33.69 175 TRP A CA 1
ATOM 1400 C C . TRP A 1 175 ? 22.937 7.273 -7.350 1.00 33.69 175 TRP A C 1
ATOM 1402 O O . TRP A 1 175 ? 22.964 6.047 -7.515 1.00 33.69 175 TRP A O 1
ATOM 1412 N N . LYS A 1 176 ? 23.857 7.894 -6.602 1.00 33.12 176 LYS A N 1
ATOM 1413 C CA . LYS A 1 176 ? 24.884 7.203 -5.805 1.00 33.12 176 LYS A CA 1
ATOM 1414 C C . LYS A 1 176 ? 24.292 6.789 -4.458 1.00 33.12 176 LYS A C 1
ATOM 1416 O O . LYS A 1 176 ? 24.100 7.607 -3.564 1.00 33.12 176 LYS A O 1
ATOM 1421 N N . GLY A 1 177 ? 23.951 5.511 -4.322 1.00 37.62 177 GLY A N 1
ATOM 1422 C CA . GLY A 1 177 ? 23.481 4.947 -3.059 1.00 37.62 177 GLY A CA 1
ATOM 1423 C C . GLY A 1 177 ? 24.619 4.890 -2.051 1.00 37.62 177 GLY A C 1
ATOM 1424 O O . GLY A 1 177 ? 25.751 4.604 -2.421 1.00 37.62 177 GLY A O 1
ATOM 1425 N N . THR A 1 178 ? 24.321 5.164 -0.786 1.00 36.84 178 THR A N 1
ATOM 1426 C CA . THR A 1 178 ? 25.245 4.902 0.320 1.00 36.84 178 THR A CA 1
ATOM 1427 C C . THR A 1 178 ? 25.306 3.383 0.532 1.00 36.84 178 THR A C 1
ATOM 1429 O O . THR A 1 178 ? 24.270 2.804 0.863 1.00 36.84 178 THR A O 1
ATOM 1432 N N . PRO A 1 179 ? 26.454 2.718 0.315 1.00 36.75 179 PRO A N 1
ATOM 1433 C CA . PRO A 1 179 ? 26.593 1.295 0.587 1.00 36.75 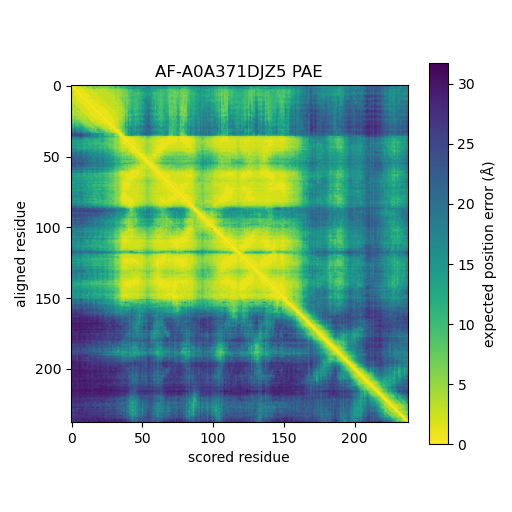179 PRO A CA 1
ATOM 1434 C C . PRO A 1 179 ? 26.759 1.112 2.100 1.00 36.75 179 PRO A C 1
ATOM 1436 O O . PRO A 1 179 ? 27.642 1.710 2.711 1.00 36.75 179 PRO A O 1
ATOM 1439 N N . GLY A 1 180 ? 25.861 0.349 2.719 1.00 43.28 180 GLY A N 1
ATOM 1440 C CA . GLY A 1 180 ? 25.844 0.143 4.170 1.00 43.28 180 GLY A CA 1
ATOM 1441 C C . GLY A 1 180 ? 24.426 -0.028 4.700 1.00 43.28 180 GLY A C 1
ATOM 1442 O O . GLY A 1 180 ? 23.928 0.816 5.443 1.00 43.28 180 GLY A O 1
ATOM 1443 N N . GLY A 1 181 ? 23.744 -1.089 4.265 1.00 45.75 181 GLY A N 1
ATOM 1444 C CA . GLY A 1 181 ? 22.426 -1.442 4.782 1.00 45.75 181 GLY A CA 1
ATOM 1445 C C . GLY A 1 181 ? 22.544 -1.968 6.209 1.00 45.75 181 GLY A C 1
ATOM 1446 O O . GLY A 1 181 ? 23.071 -3.052 6.430 1.00 45.75 181 GLY A O 1
ATOM 1447 N N . LEU A 1 182 ? 22.047 -1.206 7.186 1.00 45.44 182 LEU A N 1
ATOM 1448 C CA . LEU A 1 182 ? 21.722 -1.762 8.500 1.00 45.44 182 LEU A CA 1
ATOM 1449 C C . LEU A 1 182 ? 20.662 -2.867 8.322 1.00 45.44 182 LEU A C 1
ATOM 1451 O O . LEU A 1 182 ? 19.822 -2.744 7.423 1.00 45.44 182 LEU A O 1
ATOM 1455 N N . PRO A 1 183 ? 20.649 -3.914 9.172 1.00 48.00 183 PRO A N 1
ATOM 1456 C CA . PRO A 1 183 ? 19.598 -4.924 9.140 1.00 48.00 183 PRO A CA 1
ATOM 1457 C C . PRO A 1 183 ? 18.231 -4.254 9.175 1.00 48.00 183 PRO A C 1
ATOM 1459 O O . PRO A 1 183 ? 18.043 -3.230 9.847 1.00 48.00 183 PRO A O 1
ATOM 1462 N N . CYS A 1 184 ? 17.268 -4.821 8.448 1.00 47.81 184 CYS A N 1
ATOM 1463 C CA . CYS A 1 184 ? 15.918 -4.292 8.439 1.00 47.81 184 CYS A CA 1
ATOM 1464 C C . CYS A 1 184 ? 15.291 -4.472 9.827 1.00 47.81 184 CYS A C 1
ATOM 1466 O O . CYS A 1 184 ? 14.610 -5.445 10.109 1.00 47.81 184 CYS A O 1
ATOM 1468 N N . GLY A 1 185 ? 15.505 -3.506 10.723 1.00 47.69 185 GLY A N 1
ATOM 1469 C CA . GLY A 1 185 ? 15.000 -3.520 12.101 1.00 47.69 185 GLY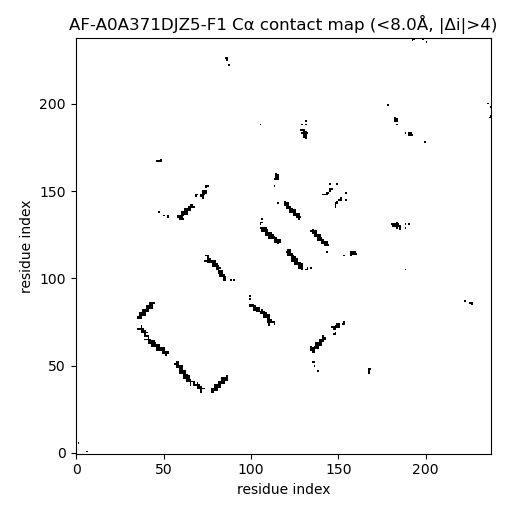 A CA 1
ATOM 1470 C C . GLY A 1 185 ? 13.481 -3.355 12.211 1.00 47.69 185 GLY A C 1
ATOM 1471 O O . GLY A 1 185 ? 12.992 -2.865 13.225 1.00 47.69 185 GLY A O 1
ATOM 1472 N N . GLY A 1 186 ? 12.735 -3.680 11.152 1.00 51.75 186 GLY A N 1
ATOM 1473 C CA . GLY A 1 186 ? 11.288 -3.779 11.189 1.00 51.75 186 GLY A CA 1
ATOM 1474 C C . GLY A 1 186 ? 10.901 -5.100 11.860 1.00 51.75 186 GLY A C 1
ATOM 1475 O O . GLY A 1 186 ? 11.439 -6.138 11.482 1.00 51.75 186 GLY A O 1
ATOM 1476 N N . PRO A 1 187 ? 9.942 -5.107 12.801 1.00 50.00 187 PRO A N 1
ATOM 1477 C CA . PRO A 1 187 ? 9.622 -6.277 13.630 1.00 50.00 187 PRO A CA 1
ATOM 1478 C C . PRO A 1 187 ? 9.111 -7.506 12.851 1.00 50.00 187 PRO A C 1
ATOM 1480 O O . PRO A 1 187 ? 8.884 -8.554 13.447 1.00 50.00 187 PRO A O 1
ATOM 1483 N N . ARG A 1 188 ? 8.902 -7.390 11.531 1.00 53.94 188 ARG A N 1
ATOM 1484 C CA . ARG A 1 188 ? 8.350 -8.431 10.646 1.00 53.94 188 ARG A CA 1
ATOM 1485 C C . ARG A 1 188 ? 9.138 -8.634 9.345 1.00 53.94 188 ARG A C 1
ATOM 1487 O O . ARG A 1 188 ? 8.667 -9.328 8.444 1.00 53.94 188 ARG A O 1
ATOM 1494 N N . CYS A 1 189 ? 10.299 -8.002 9.199 1.00 53.97 189 CYS A N 1
ATOM 1495 C CA . CYS A 1 189 ? 11.084 -8.118 7.978 1.00 53.97 189 CYS A CA 1
ATOM 1496 C C . CYS A 1 189 ? 11.943 -9.394 8.024 1.00 53.97 189 CYS A C 1
ATOM 1498 O O . CYS A 1 189 ? 12.791 -9.539 8.893 1.00 53.97 189 CYS A O 1
ATOM 1500 N N . LYS A 1 190 ? 11.696 -10.332 7.097 1.00 56.25 190 LYS A N 1
ATOM 1501 C CA . LYS A 1 190 ? 12.426 -11.614 6.988 1.00 56.25 190 LYS A CA 1
ATOM 1502 C C . LYS A 1 190 ? 13.727 -11.523 6.176 1.00 56.25 190 LYS A C 1
ATOM 1504 O O . LYS A 1 190 ? 14.332 -12.551 5.895 1.00 56.25 190 LYS A O 1
ATOM 1509 N N . LEU A 1 191 ? 14.132 -10.322 5.759 1.00 52.06 191 LEU A N 1
ATOM 1510 C CA . LEU A 1 191 ? 15.441 -10.114 5.142 1.00 52.06 191 LEU A CA 1
ATOM 1511 C C . LEU A 1 191 ? 16.474 -10.064 6.269 1.00 52.06 191 LEU A C 1
ATOM 1513 O O . LEU A 1 191 ? 16.839 -8.988 6.736 1.00 52.06 191 LEU A O 1
ATOM 1517 N N . GLU A 1 192 ? 16.892 -11.228 6.758 1.00 46.25 192 GLU A N 1
ATOM 1518 C CA . GLU A 1 192 ? 18.125 -11.308 7.536 1.00 46.25 192 GLU A CA 1
ATOM 1519 C C . GLU A 1 192 ? 19.282 -11.005 6.574 1.00 46.25 192 GLU A C 1
ATOM 1521 O O . GLU A 1 192 ? 19.470 -11.757 5.615 1.00 46.25 192 GLU A O 1
ATOM 1526 N N . PRO A 1 193 ? 20.041 -9.908 6.753 1.00 45.78 193 PRO A N 1
ATOM 1527 C CA . PRO A 1 193 ? 21.261 -9.743 5.984 1.00 45.78 193 PRO A CA 1
ATOM 1528 C C . PRO A 1 193 ? 22.241 -10.835 6.419 1.00 45.78 193 PRO A C 1
ATOM 1530 O O . PRO A 1 193 ? 22.564 -10.949 7.603 1.00 45.78 193 PRO A O 1
ATOM 1533 N N . ARG A 1 194 ? 22.738 -11.632 5.470 1.00 43.03 194 ARG A N 1
ATOM 1534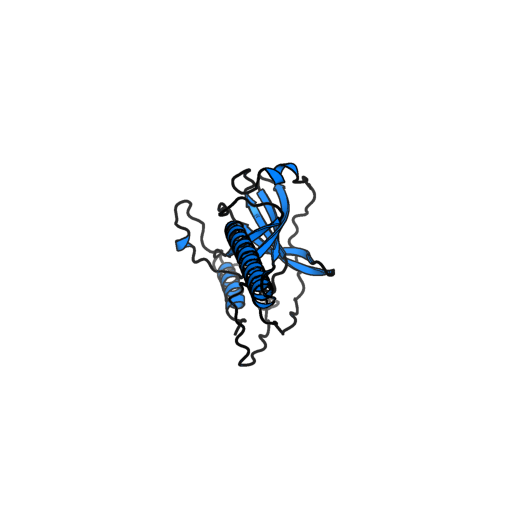 C CA . ARG A 1 194 ? 23.989 -12.359 5.689 1.00 43.03 194 ARG A CA 1
ATOM 1535 C C . ARG A 1 194 ? 25.094 -11.306 5.702 1.00 43.03 194 ARG A C 1
ATOM 1537 O O . ARG A 1 194 ? 25.328 -10.655 4.698 1.00 43.03 194 ARG A O 1
ATOM 1544 N N . ILE A 1 195 ? 25.696 -11.077 6.867 1.00 47.28 195 ILE A N 1
ATOM 1545 C CA . ILE A 1 195 ? 26.781 -10.094 7.056 1.00 47.28 195 ILE A CA 1
ATOM 1546 C C . ILE A 1 195 ? 28.138 -10.674 6.603 1.00 47.28 195 ILE A C 1
ATOM 1548 O O . ILE A 1 195 ? 29.151 -9.977 6.603 1.00 47.28 195 ILE A O 1
ATOM 1552 N N . ASP A 1 196 ? 28.162 -11.928 6.157 1.00 42.78 196 ASP A N 1
ATOM 1553 C CA . ASP A 1 196 ? 29.388 -12.605 5.770 1.00 42.78 196 ASP A CA 1
ATOM 1554 C C . ASP A 1 196 ? 29.594 -12.551 4.252 1.00 42.78 196 ASP A C 1
ATOM 1556 O O . ASP A 1 196 ? 28.766 -13.038 3.489 1.00 42.78 196 ASP A O 1
ATOM 1560 N N . GLU A 1 197 ? 30.761 -12.009 3.886 1.00 44.31 197 GLU A N 1
ATOM 1561 C CA . GLU A 1 197 ? 31.402 -11.939 2.563 1.00 44.31 197 GLU A CA 1
ATOM 1562 C C . GLU A 1 197 ? 31.136 -10.666 1.747 1.00 44.31 197 GLU A C 1
ATOM 1564 O O . GLU A 1 197 ? 30.141 -10.482 1.059 1.00 44.31 197 GLU A O 1
ATOM 1569 N N . GLY A 1 198 ? 32.112 -9.757 1.812 1.00 48.44 198 GLY A N 1
ATOM 1570 C CA . GLY A 1 198 ? 32.105 -8.507 1.075 1.00 48.44 198 GLY A CA 1
ATOM 1571 C C . GLY A 1 198 ? 32.025 -8.702 -0.436 1.00 48.44 198 GLY A C 1
ATOM 1572 O O . GLY A 1 198 ? 33.019 -9.018 -1.085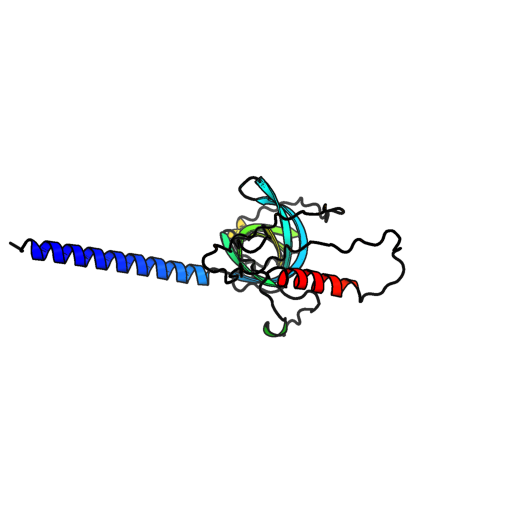 1.00 48.44 198 GLY A O 1
ATOM 1573 N N . MET A 1 199 ? 30.886 -8.334 -1.009 1.00 37.38 199 MET A N 1
ATOM 1574 C CA . MET A 1 199 ? 30.840 -7.696 -2.316 1.00 37.38 199 MET A CA 1
ATOM 1575 C C . MET A 1 199 ? 30.063 -6.391 -2.188 1.00 37.38 199 MET A C 1
ATOM 1577 O O . MET A 1 199 ? 28.840 -6.353 -2.133 1.00 37.38 199 MET A O 1
ATOM 1581 N N . THR A 1 200 ? 30.788 -5.273 -2.146 1.00 34.81 200 THR A N 1
ATOM 1582 C CA . THR A 1 200 ? 30.196 -3.974 -2.468 1.00 34.81 200 THR A CA 1
ATOM 1583 C C . THR A 1 200 ? 29.685 -4.051 -3.899 1.00 34.81 200 THR A C 1
ATOM 1585 O O . THR A 1 200 ? 30.480 -4.066 -4.842 1.00 34.81 200 THR A O 1
ATOM 1588 N N . SER A 1 201 ? 28.372 -4.140 -4.056 1.00 35.97 201 SER A N 1
ATOM 1589 C CA . SER A 1 201 ? 27.744 -4.197 -5.361 1.00 35.97 201 SER A CA 1
ATOM 1590 C C . SER A 1 201 ? 27.995 -2.877 -6.109 1.00 35.97 201 SER A C 1
ATOM 1592 O O . SER A 1 201 ? 27.698 -1.775 -5.633 1.00 35.97 201 SER A O 1
ATOM 1594 N N . PHE A 1 202 ? 28.680 -2.960 -7.253 1.00 29.55 202 PHE A N 1
ATOM 1595 C CA . PHE A 1 202 ? 28.931 -1.807 -8.112 1.00 29.55 202 PHE A CA 1
ATOM 1596 C C . PHE A 1 202 ? 27.747 -1.632 -9.059 1.00 29.55 202 PHE A C 1
ATOM 1598 O O . PHE A 1 202 ? 27.519 -2.432 -9.966 1.00 29.55 202 PHE A O 1
ATOM 1605 N N . ARG A 1 203 ? 27.030 -0.521 -8.887 1.00 36.88 203 ARG A N 1
ATOM 1606 C CA . ARG A 1 203 ? 26.003 -0.076 -9.828 1.00 36.88 203 ARG A CA 1
ATOM 1607 C C . ARG A 1 203 ? 26.653 0.272 -11.159 1.00 36.88 203 ARG A C 1
ATOM 1609 O O . ARG A 1 203 ? 27.403 1.242 -11.244 1.00 36.88 203 ARG A O 1
ATOM 1616 N N . THR A 1 204 ? 26.308 -0.465 -12.207 1.00 26.50 204 THR A N 1
ATOM 1617 C CA . THR A 1 204 ? 26.584 -0.028 -13.577 1.00 26.50 204 THR A CA 1
ATOM 1618 C C . THR A 1 204 ? 25.292 -0.084 -14.369 1.00 26.50 204 THR A C 1
ATOM 1620 O O . THR A 1 204 ? 24.884 -1.136 -14.849 1.00 26.50 204 THR A O 1
ATOM 1623 N N . THR A 1 205 ? 24.631 1.063 -14.515 1.00 37.22 205 THR A N 1
ATOM 1624 C CA . THR A 1 205 ? 23.585 1.221 -15.526 1.00 37.22 205 THR A CA 1
ATOM 1625 C C . THR A 1 205 ? 24.256 1.068 -16.894 1.00 37.22 205 THR A C 1
ATOM 1627 O O . THR A 1 205 ? 25.268 1.739 -17.134 1.00 37.22 205 THR A O 1
ATOM 1630 N N . PRO A 1 206 ? 23.762 0.212 -17.806 1.00 29.48 206 PRO A N 1
ATOM 1631 C CA . PRO A 1 206 ? 24.330 0.118 -19.142 1.00 29.48 206 PRO A CA 1
ATOM 1632 C C . PRO A 1 206 ? 24.226 1.490 -19.814 1.00 29.48 206 PRO A C 1
ATOM 1634 O O . PRO A 1 206 ? 23.139 1.979 -20.120 1.00 29.48 206 PRO A O 1
ATOM 1637 N N . LYS A 1 207 ? 25.373 2.153 -20.012 1.00 32.94 207 LYS A N 1
ATOM 1638 C CA . LYS A 1 207 ? 25.429 3.408 -20.763 1.00 32.94 207 LYS A CA 1
ATOM 1639 C C . LYS A 1 207 ? 24.914 3.115 -22.167 1.00 32.94 207 LYS A C 1
ATOM 1641 O O . LYS A 1 207 ? 25.499 2.279 -22.859 1.00 32.94 207 LYS A O 1
ATOM 1646 N N . LYS A 1 208 ? 23.871 3.824 -22.619 1.00 41.16 208 LYS A N 1
ATOM 1647 C CA . LYS A 1 208 ? 23.557 3.889 -24.054 1.00 41.16 208 LYS A CA 1
ATOM 1648 C C . LYS A 1 208 ? 24.854 4.260 -24.774 1.00 41.16 208 LYS A C 1
ATOM 1650 O O . LYS A 1 208 ? 25.436 5.314 -24.501 1.00 41.16 208 LYS A O 1
ATOM 1655 N N . ARG A 1 209 ? 25.351 3.374 -25.644 1.00 34.62 209 ARG A N 1
ATOM 1656 C CA . ARG A 1 209 ? 26.535 3.663 -26.459 1.00 34.62 209 ARG A CA 1
ATOM 1657 C C . ARG A 1 209 ? 26.222 4.904 -27.288 1.00 34.62 209 ARG A C 1
ATOM 1659 O O . ARG A 1 209 ? 25.267 4.919 -28.063 1.00 34.62 209 ARG A O 1
ATOM 1666 N N . ARG A 1 210 ? 27.024 5.952 -27.099 1.00 36.03 210 ARG A N 1
ATOM 1667 C CA . ARG A 1 210 ? 26.971 7.189 -27.882 1.00 36.03 210 ARG A CA 1
ATOM 1668 C C . ARG A 1 210 ? 27.127 6.796 -29.360 1.00 36.03 210 ARG A C 1
ATOM 1670 O O . ARG A 1 210 ? 28.209 6.380 -29.755 1.00 36.03 210 ARG A O 1
ATOM 1677 N N . GLY A 1 211 ? 26.032 6.833 -30.125 1.00 44.25 211 GLY A N 1
ATOM 1678 C CA . GLY A 1 211 ? 25.994 6.430 -31.538 1.00 44.25 211 GLY A CA 1
ATOM 1679 C C . GLY A 1 211 ? 24.908 5.421 -31.936 1.00 44.25 211 GLY A C 1
ATOM 1680 O O . GLY A 1 211 ? 24.741 5.188 -33.130 1.00 44.25 211 GLY A O 1
ATOM 1681 N N . GLN A 1 212 ? 24.144 4.841 -31.001 1.00 41.53 212 GLN A N 1
ATOM 1682 C CA . GLN A 1 212 ? 23.022 3.963 -31.361 1.00 41.53 212 GLN A CA 1
ATOM 1683 C C . GLN A 1 212 ? 21.821 4.815 -31.797 1.00 41.53 212 GLN A C 1
ATOM 1685 O O . GLN A 1 212 ? 21.071 5.334 -30.971 1.00 41.53 212 GLN A O 1
ATOM 1690 N N . THR A 1 213 ? 21.700 5.039 -33.104 1.00 40.81 213 THR A N 1
ATOM 1691 C CA . THR A 1 213 ? 20.557 5.733 -33.698 1.00 40.81 213 THR A CA 1
ATOM 1692 C C . THR A 1 213 ? 19.331 4.830 -33.647 1.00 40.81 213 THR A C 1
ATOM 1694 O O . THR A 1 213 ? 19.391 3.643 -33.958 1.00 40.81 213 THR A O 1
ATOM 1697 N N . THR A 1 214 ? 18.216 5.407 -33.208 1.00 45.00 214 THR A N 1
ATOM 1698 C CA . THR A 1 214 ? 16.903 4.776 -33.068 1.00 45.00 214 THR A CA 1
ATOM 1699 C C . THR A 1 214 ? 16.307 4.494 -34.445 1.00 45.00 214 THR A C 1
ATOM 1701 O O . THR A 1 214 ? 15.397 5.182 -34.900 1.00 45.00 214 THR A O 1
ATOM 1704 N N . ARG A 1 215 ? 16.849 3.515 -35.163 1.00 48.72 215 ARG A N 1
ATOM 1705 C CA . ARG A 1 215 ? 16.198 2.978 -36.351 1.00 48.72 215 ARG A CA 1
ATOM 1706 C C . ARG A 1 215 ? 16.216 1.462 -36.275 1.00 48.72 215 ARG A C 1
ATOM 1708 O O . ARG A 1 215 ? 17.269 0.845 -36.321 1.00 48.72 215 ARG A O 1
ATOM 1715 N N . GLU A 1 216 ? 15.006 0.930 -36.139 1.00 49.53 216 GLU A N 1
ATOM 1716 C CA . GLU A 1 216 ? 14.643 -0.457 -36.419 1.00 49.53 216 GLU A CA 1
ATOM 1717 C C . GLU A 1 216 ? 15.261 -1.490 -35.468 1.00 49.53 216 GLU A C 1
ATOM 1719 O O . GLU A 1 216 ? 16.219 -2.191 -35.773 1.00 49.53 216 GLU A O 1
ATOM 1724 N N . SER A 1 217 ? 14.671 -1.639 -34.284 1.00 41.28 217 SER A N 1
ATOM 1725 C CA . SER A 1 217 ? 14.783 -2.879 -33.511 1.00 41.28 217 SER A CA 1
ATOM 1726 C C . SER A 1 217 ? 13.441 -3.112 -32.832 1.00 41.28 217 SER A C 1
ATOM 1728 O O . SER A 1 217 ? 12.991 -2.282 -32.047 1.00 41.28 217 SER A O 1
ATOM 1730 N N . GLY A 1 218 ? 12.765 -4.177 -33.266 1.00 43.81 218 GLY A N 1
ATOM 1731 C CA . GLY A 1 218 ? 11.380 -4.492 -32.931 1.00 43.81 218 GLY A CA 1
ATOM 1732 C C . GLY A 1 218 ? 11.124 -4.763 -31.449 1.00 43.81 218 GLY A C 1
ATOM 1733 O O . GLY A 1 218 ? 12.048 -4.947 -30.658 1.00 43.81 218 GLY A O 1
ATOM 1734 N N . ASP A 1 219 ? 9.828 -4.818 -31.141 1.00 48.41 219 ASP A N 1
ATOM 1735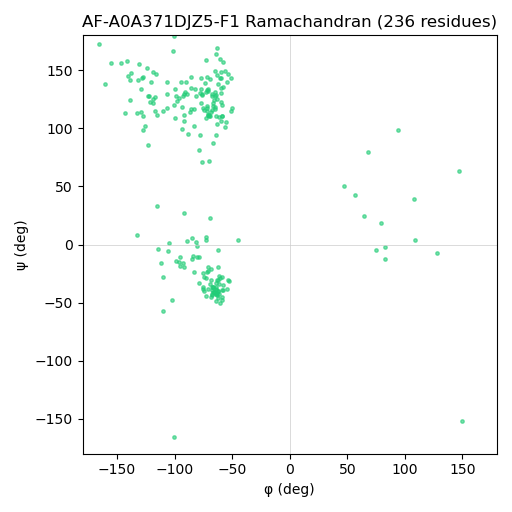 C CA . ASP A 1 219 ? 9.120 -4.928 -29.852 1.00 48.41 219 ASP A CA 1
ATOM 1736 C C . ASP A 1 219 ? 9.627 -5.945 -28.800 1.00 48.41 219 ASP A C 1
ATOM 1738 O O . ASP A 1 219 ? 9.020 -6.079 -27.746 1.00 48.41 219 ASP A O 1
ATOM 1742 N N . GLY A 1 220 ? 10.735 -6.659 -29.013 1.00 45.19 220 GLY A N 1
ATOM 1743 C CA . GLY A 1 220 ? 11.201 -7.718 -28.107 1.00 45.19 220 GLY A CA 1
ATOM 1744 C C . GLY A 1 220 ? 12.248 -7.320 -27.057 1.00 45.19 220 GLY A C 1
ATOM 1745 O O . GLY A 1 220 ? 12.427 -8.052 -26.091 1.00 45.19 220 GLY A O 1
ATOM 1746 N N . GLN A 1 221 ? 12.971 -6.201 -27.210 1.00 39.09 221 GLN A N 1
ATOM 1747 C CA . GLN A 1 221 ? 14.156 -5.907 -26.372 1.00 39.09 221 GLN A CA 1
ATOM 1748 C C . GLN A 1 221 ? 13.919 -4.957 -25.186 1.00 39.09 221 GLN A C 1
ATOM 1750 O O . GLN A 1 221 ? 14.755 -4.886 -24.285 1.00 39.09 221 GLN A O 1
ATOM 1755 N N . ALA A 1 222 ? 12.793 -4.241 -25.138 1.00 50.56 222 ALA A N 1
ATOM 1756 C CA . ALA A 1 222 ? 12.476 -3.366 -24.003 1.00 50.56 222 ALA A CA 1
ATOM 1757 C C . ALA A 1 222 ? 12.033 -4.155 -22.752 1.00 50.56 222 ALA A C 1
ATOM 1759 O O . ALA A 1 222 ? 12.245 -3.710 -21.622 1.00 50.56 222 ALA A O 1
ATOM 1760 N N . GLU A 1 223 ? 11.455 -5.344 -22.942 1.00 47.72 223 GLU A N 1
ATOM 1761 C CA . GLU A 1 223 ? 10.842 -6.144 -21.874 1.00 47.72 223 GLU A CA 1
ATOM 1762 C C . GLU A 1 223 ? 11.874 -6.903 -21.024 1.00 47.72 223 GLU A C 1
ATOM 1764 O O . GLU A 1 223 ? 11.723 -7.027 -19.804 1.00 47.72 223 GLU A O 1
ATOM 1769 N N . GLU A 1 224 ? 12.977 -7.336 -21.639 1.00 43.06 224 GLU A N 1
ATOM 1770 C CA . GLU A 1 224 ? 14.060 -8.060 -20.963 1.00 43.06 224 GLU A CA 1
ATOM 1771 C C . GLU A 1 224 ? 14.818 -7.155 -19.972 1.00 43.06 224 GLU A C 1
ATOM 1773 O O . GLU A 1 224 ? 15.235 -7.599 -18.901 1.00 43.06 224 GLU A O 1
ATOM 1778 N N . GLY A 1 225 ? 14.898 -5.851 -20.264 1.00 46.34 225 GLY A N 1
ATOM 1779 C CA . GLY A 1 225 ? 15.534 -4.855 -19.400 1.00 46.34 225 GLY A CA 1
ATOM 1780 C C . GLY A 1 225 ? 14.791 -4.608 -18.084 1.00 46.34 225 GLY A C 1
ATOM 1781 O O . GLY A 1 225 ? 15.432 -4.445 -17.050 1.00 46.34 225 GLY A O 1
ATOM 1782 N N . ILE A 1 226 ? 13.453 -4.638 -18.081 1.00 45.84 226 ILE A N 1
ATOM 1783 C CA . ILE A 1 226 ? 12.630 -4.433 -16.870 1.00 45.84 226 ILE A CA 1
ATOM 1784 C C . ILE A 1 226 ? 12.653 -5.683 -15.980 1.00 45.84 226 ILE A C 1
ATOM 1786 O O . ILE A 1 226 ? 12.721 -5.576 -14.751 1.00 45.84 226 ILE A O 1
ATOM 1790 N N . TYR A 1 227 ? 12.643 -6.871 -16.593 1.00 42.03 227 TYR A N 1
ATOM 1791 C CA . TYR A 1 227 ? 12.799 -8.134 -15.871 1.00 42.03 227 TYR A CA 1
ATOM 1792 C C . TYR A 1 227 ? 14.204 -8.255 -15.262 1.00 42.03 227 TYR A C 1
ATOM 1794 O O . TYR A 1 227 ? 14.327 -8.641 -14.099 1.00 42.03 227 TYR A O 1
ATOM 1802 N N . GLN A 1 228 ? 15.252 -7.844 -15.992 1.00 46.12 228 GLN A N 1
ATOM 1803 C CA . GLN A 1 228 ? 16.618 -7.769 -15.463 1.00 46.12 228 GLN A CA 1
ATOM 1804 C C . GLN A 1 228 ? 16.775 -6.703 -14.374 1.00 46.12 228 GLN A C 1
ATOM 1806 O O . GLN A 1 228 ? 17.467 -6.978 -13.400 1.00 46.12 228 GLN A O 1
ATOM 1811 N N . LEU A 1 229 ? 16.112 -5.542 -14.459 1.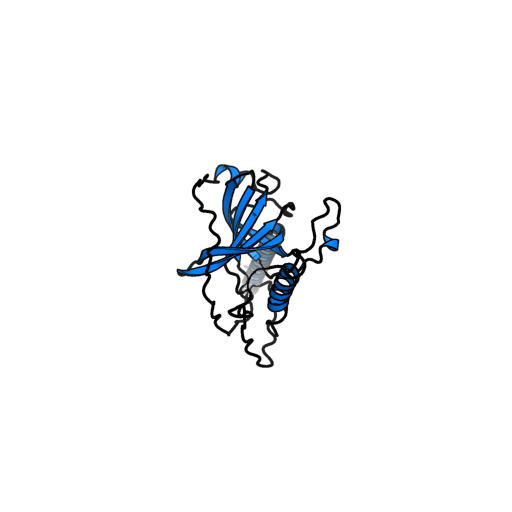00 48.41 229 LEU A N 1
ATOM 1812 C CA . LEU A 1 229 ? 16.172 -4.510 -13.411 1.00 48.41 229 LEU A CA 1
ATOM 1813 C C . LEU A 1 229 ? 15.575 -5.008 -12.080 1.00 48.41 229 LEU A C 1
ATOM 1815 O O . LEU A 1 229 ? 16.118 -4.748 -11.007 1.00 48.41 229 LEU A O 1
ATOM 1819 N N . HIS A 1 230 ? 14.481 -5.775 -12.142 1.00 45.53 230 HIS A N 1
ATOM 1820 C CA . HIS A 1 230 ? 13.876 -6.396 -10.960 1.00 45.53 230 HIS A CA 1
ATOM 1821 C C . HIS A 1 230 ? 14.658 -7.598 -10.437 1.00 45.53 230 HIS A C 1
ATOM 1823 O O . HIS A 1 230 ? 14.760 -7.768 -9.222 1.00 45.53 230 HIS A O 1
ATOM 1829 N N . TYR A 1 231 ? 15.245 -8.411 -11.320 1.00 41.47 231 TYR A N 1
ATOM 1830 C CA . TYR A 1 231 ? 16.182 -9.452 -10.900 1.00 41.47 231 TYR A CA 1
ATOM 1831 C C . TYR A 1 231 ? 17.439 -8.836 -10.262 1.00 41.47 231 TYR A C 1
ATOM 1833 O O . TYR A 1 231 ? 17.892 -9.334 -9.240 1.00 41.47 231 TYR A O 1
ATOM 1841 N N . TRP A 1 232 ? 17.940 -7.700 -10.749 1.00 41.31 232 TRP A N 1
ATOM 1842 C CA . TRP A 1 232 ? 19.044 -6.965 -10.119 1.00 41.31 232 TRP A CA 1
ATOM 1843 C C . TRP A 1 232 ? 18.730 -6.557 -8.671 1.00 41.31 232 TRP A C 1
ATOM 1845 O O . TRP A 1 232 ? 19.570 -6.725 -7.793 1.00 41.31 232 TRP A O 1
ATOM 1855 N N . MET A 1 233 ? 17.493 -6.143 -8.374 1.00 45.41 233 MET A N 1
ATOM 1856 C CA . MET A 1 233 ? 17.062 -5.873 -6.991 1.00 45.41 233 MET A CA 1
ATOM 1857 C C . MET A 1 233 ? 16.895 -7.139 -6.129 1.00 45.41 233 MET A C 1
ATOM 1859 O O . MET A 1 233 ? 16.920 -7.043 -4.905 1.00 45.41 233 MET A O 1
ATOM 1863 N N . LYS A 1 234 ? 16.748 -8.323 -6.741 1.00 40.84 234 LYS A N 1
ATOM 1864 C CA . LYS A 1 234 ? 16.686 -9.624 -6.051 1.00 40.84 234 LYS A CA 1
ATOM 1865 C C . LYS A 1 234 ? 18.078 -10.191 -5.719 1.00 40.84 234 LYS A C 1
ATOM 1867 O O . LYS A 1 234 ? 18.171 -10.999 -4.800 1.00 40.84 234 LYS A O 1
ATOM 1872 N N . TYR A 1 235 ? 19.132 -9.793 -6.443 1.00 39.50 235 TYR A N 1
ATOM 1873 C CA . TYR A 1 235 ? 20.479 -10.382 -6.329 1.00 39.50 235 TYR A CA 1
ATOM 1874 C C . TYR A 1 235 ? 21.578 -9.451 -5.782 1.00 39.50 235 TYR A C 1
ATOM 1876 O O . TYR A 1 235 ? 22.661 -9.947 -5.509 1.00 39.50 235 TYR A O 1
ATOM 1884 N N . GLU A 1 236 ? 21.320 -8.164 -5.516 1.00 36.25 236 GLU A N 1
ATOM 1885 C CA . GLU A 1 236 ? 22.238 -7.303 -4.727 1.00 36.25 236 GLU A CA 1
ATOM 1886 C C . GLU A 1 236 ? 21.926 -7.295 -3.212 1.00 36.25 236 GLU A C 1
ATOM 1888 O O . GLU A 1 236 ? 22.193 -6.329 -2.497 1.00 36.25 236 GLU A O 1
ATOM 1893 N N . GLY A 1 237 ? 21.326 -8.381 -2.724 1.00 39.09 237 GLY A N 1
ATOM 1894 C CA . GLY A 1 237 ? 21.162 -8.696 -1.302 1.00 39.09 237 GLY A CA 1
ATOM 1895 C C . GLY A 1 237 ? 21.930 -9.955 -0.889 1.00 39.09 237 GLY A C 1
ATOM 1896 O O . GLY A 1 237 ? 21.431 -10.701 -0.047 1.00 39.09 237 GLY A O 1
ATOM 1897 N N . TYR A 1 238 ? 23.085 -10.203 -1.513 1.00 35.56 238 TYR A N 1
ATOM 1898 C CA . TYR A 1 238 ? 24.090 -11.173 -1.078 1.00 35.56 238 TYR A CA 1
ATOM 1899 C C . TYR A 1 238 ? 25.426 -10.463 -0.920 1.00 35.56 238 TYR A C 1
ATOM 1901 O O . TYR A 1 238 ? 25.770 -9.680 -1.836 1.00 35.56 238 TYR A O 1
#

Radius of gyration: 23.7 Å; Cα contacts (8 Å, |Δi|>4): 333; chains: 1; bounding box: 48×39×98 Å

Nearest PDB structures (foldseek):
  8apo-assembly1_Au  TM=1.288E-01  e=4.042E+00  Polytomella magna

Solvent-accessible surface area (backbone atoms only — not comparable to full-atom values): 14449 Å² total; per-residue (Å²): 131,83,51,75,67,54,54,53,52,52,50,54,52,51,55,54,49,52,56,51,52,56,52,48,54,52,51,52,50,53,56,48,56,64,72,54,47,22,45,35,61,25,27,68,76,50,73,48,64,76,42,71,44,98,87,71,50,73,41,62,16,42,26,30,37,29,88,62,76,32,78,42,47,43,41,69,73,34,38,34,35,46,35,33,36,56,80,90,57,85,82,56,95,85,59,61,76,84,77,51,70,67,42,75,76,58,42,35,26,34,24,75,38,60,38,65,48,75,95,57,27,24,37,33,38,26,45,39,64,32,60,66,34,91,63,44,36,33,39,37,37,32,60,60,37,80,69,49,38,27,32,63,79,46,62,78,67,46,64,84,67,92,80,74,84,91,66,76,77,86,77,79,73,89,81,82,76,82,88,76,83,61,68,24,83,39,100,81,55,84,64,72,71,74,88,76,71,95,58,85,79,76,89,72,78,85,71,78,63,90,81,75,70,98,69,90,78,70,96,71,65,73,60,57,54,57,55,48,54,54,47,50,70,68,62,73,78,94

Organism: NCBI:txid2498619

Foldseek 3Di:
DDDPVVVVVVVVVVVVVVVVVVVVVVVVVVVVLVVQEKEAEWAFDAWDDWDQDPVGDTDIATETEDADWIPFADDAFGKYFYWYFQPPDDDDPPDDPVVRPTDGLLFIFGFHDWADDPDQKIWTKTAGLFLQHPHGIYIYIYGNDDRTHHDPVCVVVHDHPPDDDPDPDDDDDDDDDDPDRDARPDPPDPLPQPPPDDDPDDDDDPPPPPPPDPDDDDDPPVSVVSVVVVVVSVPVRD

pLDDT: mean 71.6, std 22.95, range [25.64, 97.12]